Protein AF-A0A421NUI7-F1 (afdb_monomer_lite)

Foldseek 3Di:
DPPVVVVVVVVVVVVVVVVVVVVVVVVVVVVVVVVVVVVVVVVVVVLQAWAPLLVVLLCLQPDDQQVLVAFLLNSQLLSLLLQLLCCQVVVDGSHDQWWFQDPQATGRVVSCVQRVVRHRGGDHSPDHDPPTSPHDDDPVSSVSSVVSCVVPSNPDSNRSSVVRCVFPLNVVQDDPVDDRVRSTSDSVSSNVRNNVVVVVVVVVVVD

pLDDT: mean 89.56, std 13.31, range [43.59, 98.75]

InterPro domains:
  IPR025272 Antitoxin SocA-like, Panacea domain [PF13274] (75-171)

Organism: NCBI:txid69896

Sequence (207 aa):
MTNKFNQIIKNIKKIEKQLKILKKHVKIYNIRNREGIKMNQNIKNNNEKVNVFDVVNYLLKHFDTDKYKITNMKINKLLYYIQGHYIAKCNKPLFLEPIEAWMFGPVISHIYGEFFNFVNNPIPNNYICEGKTGNEINQETQEFIKKTLNNYINLSSYDLSVKTHNEKPWKNAYNPRKKWKNNIITHHSLKEFFAKEQKEENKHESK

Structure (mmCIF, N/CA/C/O backbone):
data_AF-A0A421NUI7-F1
#
_entry.id   AF-A0A421NUI7-F1
#
loop_
_atom_site.group_PDB
_atom_site.id
_atom_site.type_symbol
_atom_site.label_atom_id
_atom_site.label_alt_id
_atom_site.label_comp_id
_atom_site.label_asym_id
_atom_site.label_entity_id
_atom_site.label_seq_id
_atom_site.pdbx_PDB_ins_code
_atom_site.Cartn_x
_atom_site.Cartn_y
_atom_site.Cartn_z
_atom_site.occupancy
_atom_site.B_iso_or_equiv
_atom_site.auth_seq_id
_atom_site.auth_comp_id
_atom_site.auth_asym_id
_atom_site.auth_atom_id
_atom_site.pdbx_PDB_model_num
ATOM 1 N N . MET A 1 1 ? -83.330 18.831 -14.853 1.00 57.69 1 MET A N 1
ATOM 2 C CA . MET A 1 1 ? -82.346 18.353 -13.845 1.00 57.69 1 MET A CA 1
ATOM 3 C C . MET A 1 1 ? -81.123 17.643 -14.448 1.00 57.69 1 MET A C 1
ATOM 5 O O . MET A 1 1 ? -80.054 17.693 -13.853 1.00 57.69 1 MET A O 1
ATOM 9 N N . THR A 1 2 ? -81.224 17.056 -15.643 1.00 62.09 2 THR A N 1
ATOM 10 C CA . THR A 1 2 ? -80.196 16.228 -16.312 1.00 62.09 2 THR A CA 1
ATOM 11 C C . THR A 1 2 ? -78.903 16.958 -16.719 1.00 62.09 2 THR A C 1
ATOM 13 O O . THR A 1 2 ? -77.821 16.385 -16.625 1.00 62.09 2 THR A O 1
ATOM 16 N N . ASN A 1 3 ? -78.969 18.235 -17.114 1.00 73.81 3 ASN A N 1
ATOM 17 C CA . ASN A 1 3 ? -77.798 18.958 -17.640 1.00 73.81 3 ASN A CA 1
ATOM 18 C C . ASN A 1 3 ? -76.759 19.309 -16.548 1.00 73.81 3 ASN A C 1
ATOM 20 O O . ASN A 1 3 ? -75.555 19.130 -16.724 1.00 73.81 3 ASN A O 1
ATOM 24 N N . LYS A 1 4 ? -77.227 19.714 -15.358 1.00 81.12 4 LYS A N 1
ATOM 25 C CA . LYS A 1 4 ? -76.359 20.048 -14.214 1.00 81.12 4 LYS A CA 1
ATOM 26 C C . LYS A 1 4 ? -75.618 18.814 -13.680 1.00 81.12 4 LYS A C 1
ATOM 28 O O . LYS A 1 4 ? -74.440 18.906 -13.351 1.00 81.12 4 LYS A O 1
ATOM 33 N N . PHE A 1 5 ? -76.279 17.655 -13.660 1.00 82.62 5 PHE A N 1
ATOM 34 C CA . PHE A 1 5 ? -75.685 16.385 -13.232 1.00 82.62 5 PHE A CA 1
ATOM 35 C C . PHE A 1 5 ? -74.582 15.902 -14.192 1.00 82.62 5 PHE A C 1
ATOM 37 O O . PHE A 1 5 ? -73.479 15.571 -13.757 1.00 82.62 5 PHE A O 1
ATOM 44 N N . ASN A 1 6 ? -74.821 15.971 -15.506 1.00 86.31 6 ASN A N 1
ATOM 45 C CA . ASN A 1 6 ? -73.813 15.625 -16.516 1.00 86.31 6 ASN A CA 1
ATOM 46 C C . ASN A 1 6 ? -72.583 16.544 -16.455 1.00 86.31 6 ASN A C 1
ATOM 48 O O . ASN A 1 6 ? -71.447 16.082 -16.604 1.00 86.31 6 ASN A O 1
ATOM 52 N N . GLN A 1 7 ? -72.789 17.834 -16.172 1.00 86.12 7 GLN A N 1
ATOM 53 C CA . GLN A 1 7 ? -71.692 18.780 -15.979 1.00 86.12 7 GLN A CA 1
ATOM 54 C C . GLN A 1 7 ? -70.846 18.441 -14.739 1.00 86.12 7 GLN A C 1
ATOM 56 O O . GLN A 1 7 ? -69.617 18.527 -14.796 1.00 86.12 7 GLN A O 1
ATOM 61 N N . ILE A 1 8 ? -71.474 17.995 -13.645 1.00 88.62 8 ILE A N 1
ATOM 62 C CA . ILE A 1 8 ? -70.770 17.539 -12.435 1.00 88.62 8 ILE A CA 1
ATOM 63 C C . ILE A 1 8 ? -69.913 16.303 -12.740 1.00 88.62 8 ILE A C 1
ATOM 65 O O . ILE A 1 8 ? -68.728 16.295 -12.411 1.00 88.62 8 ILE A O 1
ATOM 69 N N . ILE A 1 9 ? -70.451 15.303 -13.448 1.00 90.38 9 ILE A N 1
ATOM 70 C CA . ILE A 1 9 ? -69.686 14.104 -13.838 1.00 90.38 9 ILE A CA 1
ATOM 71 C C . ILE A 1 9 ? -68.480 14.471 -14.715 1.00 90.38 9 ILE A C 1
ATOM 73 O O . ILE A 1 9 ? -67.379 13.949 -14.517 1.00 90.38 9 ILE A O 1
ATOM 77 N N . LYS A 1 10 ? -68.652 15.394 -15.668 1.00 89.31 10 LYS A N 1
ATOM 78 C CA . LYS A 1 10 ? -67.554 15.876 -16.521 1.00 89.31 10 LYS A CA 1
ATOM 79 C C . LYS A 1 10 ? -66.456 16.562 -15.701 1.00 89.31 10 LYS A C 1
ATOM 81 O O . LYS A 1 10 ? -65.272 16.345 -15.966 1.00 89.31 10 LYS A O 1
ATOM 86 N N . ASN A 1 11 ? -66.836 17.341 -14.688 1.00 91.50 11 ASN A N 1
ATOM 87 C CA . ASN A 1 11 ? -65.896 17.994 -13.778 1.00 91.50 11 ASN A CA 1
ATOM 88 C C . ASN A 1 11 ? -65.143 16.974 -12.907 1.00 91.50 11 ASN A C 1
ATOM 90 O O . ASN A 1 11 ? -63.921 17.070 -12.809 1.00 91.50 11 ASN A O 1
ATOM 94 N N . ILE A 1 12 ? -65.828 15.962 -12.360 1.00 92.38 12 ILE A N 1
ATOM 95 C CA . ILE A 1 12 ? -65.202 14.883 -11.572 1.00 92.38 12 ILE A CA 1
ATOM 96 C C . ILE A 1 12 ? -64.151 14.142 -12.409 1.00 92.38 12 ILE A C 1
ATOM 98 O O . ILE A 1 12 ? -62.994 14.058 -12.001 1.00 92.38 12 ILE A O 1
ATOM 102 N N . LYS A 1 13 ? -64.490 13.720 -13.636 1.00 90.56 13 LYS A N 1
ATOM 103 C CA . LYS A 1 13 ? -63.535 13.050 -14.543 1.00 90.56 13 LYS A CA 1
ATOM 104 C C . LYS A 1 13 ? -62.315 13.921 -14.869 1.00 90.56 13 LYS A C 1
ATOM 106 O O . LYS A 1 13 ? -61.198 13.418 -15.015 1.00 90.56 13 LYS A O 1
ATOM 111 N N . LYS A 1 14 ? -62.502 15.242 -14.987 1.00 91.25 14 LYS A N 1
ATOM 112 C CA . LYS A 1 14 ? -61.402 16.195 -15.207 1.00 91.25 14 LYS A CA 1
ATOM 113 C C . LYS A 1 14 ? -60.480 16.276 -13.984 1.00 91.25 14 LYS A C 1
ATOM 115 O O . LYS A 1 14 ? -59.261 16.248 -14.157 1.00 91.25 14 LYS A O 1
ATOM 120 N N . ILE A 1 15 ? -61.050 16.318 -12.779 1.00 90.38 15 ILE A N 1
ATOM 121 C CA . ILE A 1 15 ? -60.308 16.328 -11.509 1.00 90.38 15 ILE A CA 1
ATOM 122 C C . ILE A 1 15 ? -59.524 15.021 -11.331 1.00 90.38 15 ILE A C 1
ATOM 124 O O . ILE A 1 15 ? -58.333 15.062 -11.033 1.00 90.38 15 ILE A O 1
ATOM 128 N N . GLU A 1 16 ? -60.125 13.862 -11.603 1.00 93.50 16 GLU A N 1
ATOM 129 C CA . GLU A 1 16 ? -59.440 12.563 -11.527 1.00 93.50 16 GLU A CA 1
ATOM 130 C C . GLU A 1 16 ? -58.226 12.489 -12.465 1.00 93.50 16 GLU A C 1
ATOM 132 O O . GLU A 1 16 ? -57.147 12.025 -12.077 1.00 93.50 16 GLU A O 1
ATOM 137 N N . LYS A 1 17 ? -58.361 13.010 -13.693 1.00 90.69 17 LYS A N 1
ATOM 138 C CA . LYS A 1 17 ? -57.248 13.092 -14.650 1.00 90.69 17 LYS A CA 1
ATOM 139 C C . LYS A 1 17 ? -56.123 13.993 -14.129 1.00 90.69 17 LYS A C 1
ATOM 141 O O . LYS A 1 17 ? -54.954 13.624 -14.244 1.00 90.69 17 LYS A O 1
ATOM 146 N N . GLN A 1 18 ? -56.459 15.138 -13.532 1.00 88.06 18 GLN A N 1
ATOM 147 C CA . GLN A 1 18 ? -55.482 16.046 -12.920 1.00 88.06 18 GLN A CA 1
ATOM 148 C C . GLN A 1 18 ? -54.782 15.406 -11.712 1.00 88.06 18 GLN A C 1
ATOM 150 O O . GLN A 1 18 ? -53.556 15.467 -11.618 1.00 88.06 18 GLN A O 1
ATOM 155 N N . LEU A 1 19 ? -55.519 14.700 -10.848 1.00 87.25 19 LEU A N 1
ATOM 156 C CA . LEU A 1 19 ? -54.955 13.960 -9.715 1.00 87.25 19 LEU A CA 1
ATOM 157 C C . LEU A 1 19 ? -53.979 12.867 -10.170 1.00 87.25 19 LEU A C 1
ATOM 159 O O . LEU A 1 19 ? -52.925 12.684 -9.558 1.00 87.25 19 LEU A O 1
ATOM 163 N N . LYS A 1 20 ? -54.279 12.161 -11.268 1.00 90.44 20 LYS A N 1
ATOM 164 C CA . LYS A 1 20 ?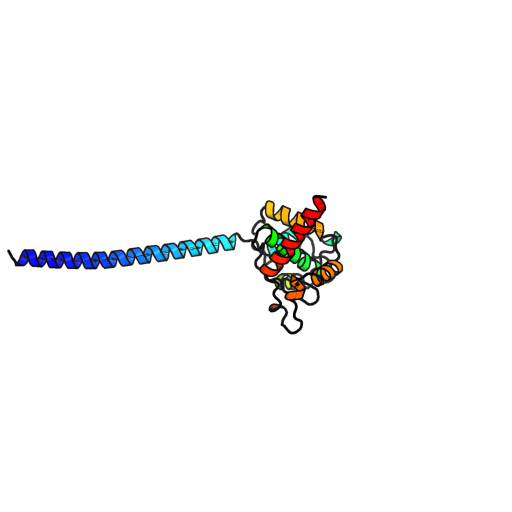 -53.376 11.147 -11.839 1.00 90.44 20 LYS A CA 1
ATOM 165 C C . LYS A 1 20 ? -52.054 11.759 -12.319 1.00 90.44 20 LYS A C 1
ATOM 167 O O . LYS A 1 20 ? -50.994 11.175 -12.092 1.00 90.44 20 LYS A O 1
ATOM 172 N N . ILE A 1 21 ? -52.108 12.935 -12.947 1.00 87.31 21 ILE A N 1
ATOM 173 C CA . ILE A 1 21 ? -50.917 13.675 -13.396 1.00 87.31 21 ILE A CA 1
ATOM 174 C C . ILE A 1 21 ? -50.095 14.144 -12.191 1.00 87.31 21 ILE A C 1
ATOM 176 O O . ILE A 1 21 ? -48.887 13.910 -12.148 1.00 87.31 21 ILE A O 1
ATOM 180 N N . LEU A 1 22 ? -50.751 14.718 -11.180 1.00 84.81 22 LEU A N 1
ATOM 181 C CA . LEU A 1 22 ? -50.088 15.203 -9.972 1.00 84.81 22 LEU A CA 1
ATOM 182 C C . LEU A 1 22 ? -49.351 14.072 -9.239 1.00 84.81 22 LEU A C 1
ATOM 184 O O . LEU A 1 22 ? -48.175 14.214 -8.910 1.00 84.81 22 LEU A O 1
ATOM 188 N N . LYS A 1 23 ? -49.987 12.902 -9.082 1.00 86.44 23 LYS A N 1
ATOM 189 C CA . LYS A 1 23 ? -49.349 11.710 -8.493 1.00 86.44 23 LYS A CA 1
ATOM 190 C C . LYS A 1 23 ? -48.099 11.271 -9.267 1.00 86.44 23 LYS A C 1
ATOM 192 O O . LYS A 1 23 ? -47.104 10.880 -8.654 1.00 86.44 23 LYS A O 1
ATOM 197 N N . LYS A 1 24 ? -48.112 11.361 -10.604 1.00 85.69 24 LYS A N 1
ATOM 198 C CA . LYS A 1 24 ? -46.942 11.048 -11.443 1.00 85.69 24 LYS A CA 1
ATOM 199 C C . LYS A 1 24 ? -45.804 12.048 -11.215 1.00 85.69 24 LYS A C 1
ATOM 201 O O . LYS A 1 24 ? -44.661 11.623 -11.064 1.00 85.69 24 LYS A O 1
ATOM 206 N N . HIS A 1 25 ? -46.106 13.345 -11.145 1.00 81.69 25 HIS A N 1
ATOM 207 C CA . HIS A 1 25 ? -45.102 14.381 -10.882 1.00 81.69 25 HIS A CA 1
ATOM 208 C C . HIS A 1 25 ? -44.466 14.240 -9.497 1.00 81.69 25 HIS A C 1
ATOM 210 O O . HIS A 1 25 ? -43.243 14.276 -9.397 1.00 81.69 25 HIS A O 1
ATOM 216 N N . VAL A 1 26 ? -45.262 13.970 -8.457 1.00 82.75 26 VAL A N 1
ATOM 217 C CA . VAL A 1 26 ? -44.746 13.712 -7.100 1.00 82.75 26 VAL A CA 1
ATOM 218 C C . VAL A 1 26 ? -43.811 12.498 -7.088 1.00 82.75 26 VAL A C 1
ATOM 220 O O . VAL A 1 26 ? -42.733 12.551 -6.498 1.00 82.75 26 VAL A O 1
ATOM 223 N N . LYS A 1 27 ? -44.163 11.414 -7.797 1.00 84.75 27 LYS A N 1
ATOM 224 C CA . LYS A 1 27 ? -43.291 10.234 -7.917 1.00 84.75 27 LYS A CA 1
ATOM 225 C C . LYS A 1 27 ? -41.955 10.573 -8.589 1.00 84.75 27 LYS A C 1
ATOM 227 O O . LYS A 1 27 ? -40.914 10.154 -8.092 1.00 84.75 27 LYS A O 1
ATOM 232 N N . ILE A 1 28 ? -41.975 11.336 -9.684 1.00 74.94 28 ILE A N 1
ATOM 233 C CA . ILE A 1 28 ? -40.761 11.757 -10.408 1.00 74.94 28 ILE A CA 1
ATOM 234 C C . ILE A 1 28 ? -39.883 12.658 -9.530 1.00 74.94 28 ILE A C 1
ATOM 236 O O . ILE A 1 28 ? -38.673 12.453 -9.472 1.00 74.94 28 ILE A O 1
ATOM 240 N N . TYR A 1 29 ? -40.485 13.612 -8.817 1.00 68.62 29 TYR A N 1
ATOM 241 C CA . TYR A 1 29 ? -39.779 14.494 -7.886 1.00 68.62 29 TYR A CA 1
ATOM 242 C C . TYR A 1 29 ? -39.075 13.701 -6.774 1.00 68.62 29 TYR A C 1
ATOM 244 O O . TYR A 1 29 ? -37.881 13.877 -6.541 1.00 68.62 29 TYR A O 1
ATOM 252 N N . ASN A 1 30 ? -39.775 12.742 -6.161 1.00 77.38 30 ASN A N 1
ATOM 253 C CA . ASN A 1 30 ? -39.206 11.899 -5.108 1.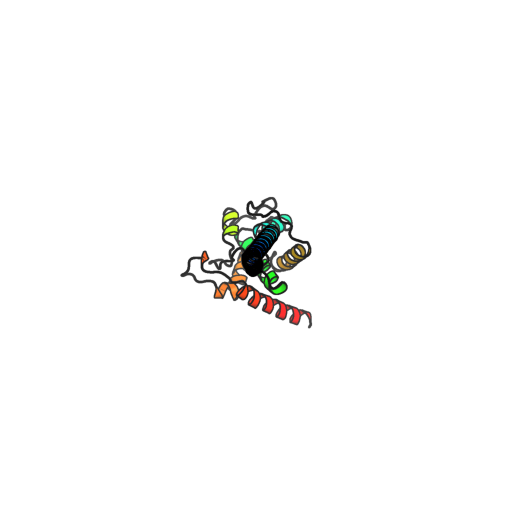00 77.38 30 ASN A CA 1
ATOM 254 C C . ASN A 1 30 ? -38.064 10.998 -5.608 1.00 77.38 30 ASN A C 1
ATOM 256 O O . ASN A 1 30 ? -37.108 10.763 -4.871 1.00 77.38 30 ASN A O 1
ATOM 260 N N . ILE A 1 31 ? -38.145 10.493 -6.846 1.00 76.38 31 ILE A N 1
ATOM 261 C CA . ILE A 1 31 ? -37.063 9.707 -7.462 1.00 76.38 31 ILE A CA 1
ATOM 262 C C . ILE A 1 31 ? -35.826 10.584 -7.676 1.00 76.38 31 ILE A C 1
ATOM 264 O O . ILE A 1 31 ? -34.753 10.228 -7.193 1.00 76.38 31 ILE A O 1
ATOM 268 N N . ARG A 1 32 ? -35.987 11.756 -8.303 1.00 70.94 32 ARG A N 1
ATOM 269 C CA . ARG A 1 32 ? -34.882 12.698 -8.554 1.00 70.94 32 ARG A CA 1
ATOM 270 C C . ARG A 1 32 ? -34.201 13.150 -7.262 1.00 70.94 32 ARG A C 1
ATOM 272 O O . ARG A 1 32 ? -32.978 13.171 -7.198 1.00 70.94 32 ARG A O 1
ATOM 279 N N . ASN A 1 33 ? -34.971 13.427 -6.209 1.00 69.56 33 ASN A N 1
ATOM 280 C CA . ASN A 1 33 ? -34.406 13.770 -4.903 1.00 69.56 33 ASN A CA 1
ATOM 281 C C . ASN A 1 33 ? -33.615 12.608 -4.286 1.00 69.56 33 ASN A C 1
ATOM 283 O O . ASN A 1 33 ? -32.535 12.829 -3.747 1.00 69.56 33 ASN A O 1
ATOM 287 N N . ARG A 1 34 ? -34.101 11.361 -4.382 1.00 74.06 34 ARG A N 1
ATOM 288 C CA . ARG A 1 34 ? -33.356 10.184 -3.895 1.00 74.06 34 ARG A CA 1
ATOM 289 C C . ARG A 1 34 ? -32.057 9.963 -4.667 1.00 74.06 34 ARG A C 1
ATOM 291 O O . ARG A 1 34 ? -31.056 9.604 -4.054 1.00 74.06 34 ARG A O 1
ATOM 298 N N . GLU A 1 35 ? -32.066 10.159 -5.981 1.00 69.94 35 GLU A N 1
ATOM 299 C CA . GLU A 1 35 ? -30.861 10.071 -6.815 1.00 69.94 35 GLU A CA 1
ATOM 300 C C . GLU A 1 35 ? -29.862 11.179 -6.469 1.00 69.94 35 GLU A C 1
ATOM 302 O O . GLU A 1 35 ? -28.692 10.880 -6.242 1.00 69.94 35 GLU A O 1
ATOM 307 N N . GLY A 1 36 ? -30.328 12.421 -6.300 1.00 55.25 36 GLY A N 1
ATOM 308 C CA . GLY A 1 36 ? -29.498 13.539 -5.843 1.00 55.25 36 GLY A CA 1
ATOM 309 C C . GLY A 1 36 ? -28.882 13.307 -4.457 1.00 55.25 36 GLY A C 1
ATOM 310 O O . GLY A 1 36 ? -27.693 13.548 -4.265 1.00 55.25 36 GLY A O 1
ATOM 311 N N . ILE A 1 37 ? -29.645 12.758 -3.502 1.00 65.50 37 ILE A N 1
ATOM 312 C CA . ILE A 1 37 ? -29.137 12.401 -2.164 1.00 65.50 37 ILE A CA 1
ATOM 313 C C . ILE A 1 37 ? -28.061 11.312 -2.256 1.00 65.50 37 ILE A C 1
ATOM 315 O O . ILE A 1 37 ? -27.007 11.449 -1.639 1.00 65.50 37 ILE A O 1
ATOM 319 N N . LYS A 1 38 ? -28.284 10.255 -3.049 1.00 57.72 38 LYS A N 1
ATOM 320 C CA . LYS A 1 38 ? -27.289 9.187 -3.257 1.00 57.72 38 LYS A CA 1
ATOM 321 C C . LYS A 1 38 ? -26.015 9.710 -3.920 1.00 57.72 38 LYS A C 1
ATOM 323 O O . LYS A 1 38 ? -24.919 9.317 -3.534 1.00 57.72 38 LYS A O 1
ATOM 328 N N . MET A 1 39 ? -26.152 10.602 -4.899 1.00 48.31 39 MET A N 1
ATOM 329 C CA . MET A 1 39 ? -25.019 11.207 -5.593 1.00 48.31 39 MET A CA 1
ATOM 330 C C . MET A 1 39 ? -24.196 12.085 -4.643 1.00 48.31 39 MET A C 1
ATOM 332 O O . MET A 1 39 ? -22.982 11.928 -4.574 1.00 48.31 39 MET A O 1
ATOM 336 N N . ASN A 1 40 ? -24.854 12.913 -3.826 1.00 47.59 40 ASN A N 1
ATOM 337 C CA . ASN A 1 40 ? -24.190 13.738 -2.815 1.00 47.59 40 ASN A CA 1
ATOM 338 C C . ASN A 1 40 ? -23.527 12.903 -1.711 1.00 47.59 40 ASN A C 1
ATOM 340 O O . ASN A 1 40 ? -22.424 13.231 -1.287 1.00 47.59 40 ASN A O 1
ATOM 344 N N . GLN A 1 41 ? -24.146 11.801 -1.276 1.00 44.09 41 GLN A N 1
ATOM 345 C CA . GLN A 1 41 ? -23.525 10.863 -0.334 1.00 44.09 41 GLN A CA 1
ATOM 346 C C . GLN A 1 41 ? -22.284 10.189 -0.932 1.00 44.09 41 GLN A C 1
ATOM 348 O O . GLN A 1 41 ? -21.270 10.088 -0.253 1.00 44.09 41 GLN A O 1
ATOM 353 N N . ASN A 1 42 ? -22.321 9.787 -2.204 1.00 47.06 42 ASN A N 1
ATOM 354 C CA . ASN A 1 42 ? -21.154 9.215 -2.882 1.00 47.06 42 ASN A CA 1
ATOM 355 C C . ASN A 1 42 ? -20.023 10.235 -3.068 1.00 47.06 42 ASN A C 1
ATOM 357 O O . ASN A 1 42 ? -18.864 9.892 -2.861 1.00 47.06 42 ASN A O 1
ATOM 361 N N . ILE A 1 43 ? -20.343 11.484 -3.416 1.00 54.22 43 ILE A N 1
ATOM 362 C CA . ILE A 1 43 ? -19.356 12.570 -3.532 1.00 54.22 43 ILE A CA 1
ATOM 363 C C . ILE A 1 43 ? -18.724 12.863 -2.167 1.00 54.22 43 ILE A C 1
ATOM 365 O O . ILE A 1 43 ? -17.505 12.973 -2.067 1.00 54.22 43 ILE A O 1
ATOM 369 N N . LYS A 1 44 ? -19.529 12.915 -1.101 1.00 48.34 44 LYS A N 1
ATOM 370 C CA . LYS A 1 44 ? -19.037 13.146 0.261 1.00 48.34 44 LYS A CA 1
ATOM 371 C C . LYS A 1 44 ? -18.167 11.985 0.763 1.00 48.34 44 LYS A C 1
ATOM 373 O O . LYS A 1 44 ? -17.068 12.219 1.244 1.00 48.34 44 LYS A O 1
ATOM 378 N N . ASN A 1 45 ? -18.594 10.742 0.534 1.00 51.97 45 ASN A N 1
ATOM 379 C CA . ASN A 1 45 ? -17.821 9.544 0.877 1.00 51.97 45 ASN A CA 1
ATOM 380 C C . ASN A 1 45 ? -16.511 9.425 0.077 1.00 51.97 45 ASN A C 1
ATOM 382 O O . ASN A 1 45 ? -15.537 8.881 0.589 1.00 51.97 45 ASN A O 1
ATOM 386 N N . ASN A 1 46 ? -16.473 9.907 -1.169 1.00 50.53 46 ASN A N 1
ATOM 387 C CA . ASN A 1 46 ? -15.249 9.933 -1.973 1.00 50.53 46 ASN A CA 1
ATOM 388 C C . ASN A 1 46 ? -14.288 11.042 -1.529 1.00 50.53 46 ASN A C 1
ATOM 390 O O . ASN A 1 46 ? -13.082 10.827 -1.564 1.00 50.53 46 ASN A O 1
ATOM 394 N N . ASN A 1 47 ? -14.807 12.184 -1.069 1.00 54.62 47 ASN A N 1
ATOM 395 C CA . ASN A 1 47 ? -13.987 13.271 -0.537 1.00 54.62 47 ASN A CA 1
ATOM 396 C C . ASN A 1 47 ? -13.396 12.970 0.846 1.00 54.62 47 ASN A C 1
ATOM 398 O O . ASN A 1 47 ? -12.433 13.625 1.204 1.00 54.62 47 ASN A O 1
ATOM 402 N N . GLU A 1 48 ? -13.912 11.994 1.597 1.00 63.06 48 GLU A N 1
ATOM 403 C CA . GLU A 1 48 ? -13.382 11.589 2.916 1.00 63.06 48 GLU A CA 1
ATOM 404 C C . GLU A 1 48 ? -12.476 10.344 2.852 1.00 63.06 48 GLU A C 1
ATOM 406 O O . GLU A 1 48 ? -11.946 9.890 3.870 1.00 63.06 48 GLU A O 1
ATOM 411 N N . LYS A 1 49 ? -12.302 9.742 1.668 1.00 80.88 49 LYS A N 1
ATOM 412 C CA . LYS A 1 49 ? -11.527 8.510 1.529 1.00 80.88 49 LYS A CA 1
ATOM 413 C C . LYS A 1 49 ? -10.051 8.820 1.302 1.00 80.88 49 LYS A C 1
ATOM 415 O O . LYS A 1 49 ? -9.685 9.460 0.321 1.00 80.88 49 LYS A O 1
ATOM 420 N N . VAL A 1 50 ? -9.207 8.31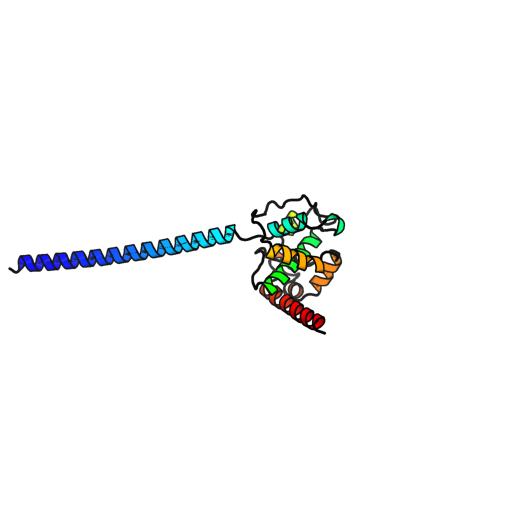5 2.198 1.00 90.56 50 VAL A N 1
ATOM 421 C CA . VAL A 1 50 ? -7.748 8.354 2.046 1.00 90.56 50 VAL A CA 1
ATOM 422 C C . VAL A 1 50 ? -7.318 7.578 0.802 1.00 90.56 50 VAL A C 1
ATOM 424 O O . VAL A 1 50 ? -7.895 6.537 0.468 1.00 90.56 50 VAL A O 1
ATOM 427 N N . ASN A 1 51 ? -6.297 8.080 0.120 1.00 94.81 51 ASN A N 1
ATOM 428 C CA . ASN A 1 51 ? -5.693 7.417 -1.026 1.00 94.81 51 ASN A CA 1
ATOM 429 C C . ASN A 1 51 ? -4.264 6.947 -0.711 1.00 94.81 51 ASN A C 1
ATOM 431 O O . ASN A 1 51 ? -3.750 7.153 0.392 1.00 94.81 51 ASN A O 1
ATOM 435 N N . VAL A 1 52 ? -3.611 6.282 -1.667 1.00 97.44 52 VAL A N 1
ATOM 436 C CA . VAL A 1 52 ? -2.254 5.759 -1.444 1.00 97.44 52 VAL A CA 1
ATOM 437 C C . VAL A 1 52 ? -1.238 6.869 -1.130 1.00 97.44 52 VAL A C 1
ATOM 439 O O . VAL A 1 52 ? -0.330 6.659 -0.327 1.00 97.44 52 VAL A O 1
ATOM 442 N N . PHE A 1 53 ? -1.399 8.062 -1.707 1.00 96.94 53 PHE A N 1
ATOM 443 C CA . PHE A 1 53 ? -0.494 9.192 -1.492 1.00 96.94 53 PHE A CA 1
ATOM 444 C C . PHE A 1 53 ? -0.622 9.774 -0.081 1.00 96.94 53 PHE A C 1
ATOM 446 O O . PHE A 1 53 ? 0.383 10.173 0.507 1.00 96.94 53 PHE A O 1
ATOM 453 N N . ASP A 1 54 ? -1.824 9.772 0.504 1.00 96.31 54 ASP A N 1
ATOM 454 C CA . ASP A 1 54 ? -2.023 10.149 1.909 1.00 96.31 54 ASP A CA 1
ATOM 455 C C . ASP A 1 54 ? -1.258 9.186 2.839 1.00 96.31 54 ASP A C 1
ATOM 457 O O . ASP A 1 54 ? -0.562 9.622 3.760 1.00 96.31 54 ASP A O 1
ATOM 461 N N . VAL A 1 55 ? -1.304 7.876 2.552 1.00 97.56 55 VAL A N 1
ATOM 462 C CA . VAL A 1 55 ? -0.556 6.841 3.296 1.00 97.56 55 VAL A CA 1
ATOM 463 C C . VAL A 1 55 ? 0.955 7.012 3.135 1.00 97.56 55 VAL A C 1
ATOM 465 O O . VAL A 1 55 ? 1.695 6.900 4.114 1.00 97.56 55 VAL A O 1
ATOM 468 N N . VAL A 1 56 ? 1.424 7.315 1.923 1.00 97.88 56 VAL A N 1
ATOM 469 C CA . VAL A 1 56 ? 2.837 7.609 1.650 1.00 97.88 56 VAL A CA 1
ATOM 470 C C . VAL A 1 56 ? 3.305 8.834 2.427 1.00 97.88 56 VAL A C 1
ATOM 472 O O . VAL A 1 56 ? 4.308 8.747 3.129 1.00 97.88 56 VAL A O 1
ATOM 475 N N . ASN A 1 57 ? 2.569 9.944 2.374 1.00 96.56 57 ASN A N 1
ATOM 476 C CA . ASN A 1 57 ? 2.923 11.154 3.117 1.00 96.56 57 ASN A CA 1
ATOM 477 C C . ASN A 1 57 ? 2.963 10.901 4.626 1.00 96.56 57 ASN A C 1
ATOM 479 O O . ASN A 1 57 ? 3.866 11.380 5.312 1.00 96.56 57 ASN A O 1
ATOM 483 N N . TYR A 1 58 ? 2.022 10.110 5.152 1.00 96.12 58 TYR A N 1
ATOM 484 C CA . TYR A 1 58 ? 2.074 9.671 6.543 1.00 96.12 58 TYR A CA 1
ATOM 485 C C . TYR A 1 58 ? 3.356 8.880 6.837 1.00 96.12 58 TYR A C 1
ATOM 487 O O . TYR A 1 58 ? 4.035 9.168 7.821 1.00 96.12 58 TYR A O 1
ATOM 495 N N . LEU A 1 59 ? 3.720 7.919 5.986 1.00 97.06 59 LEU A N 1
ATOM 496 C CA . LEU A 1 59 ? 4.925 7.104 6.151 1.00 97.06 59 LEU A CA 1
ATOM 497 C C . LEU A 1 59 ? 6.196 7.967 6.134 1.00 97.06 59 LEU A C 1
ATOM 499 O O . LEU A 1 59 ? 7.003 7.866 7.055 1.00 97.06 59 LEU A O 1
ATOM 503 N N . LEU A 1 60 ? 6.346 8.851 5.144 1.00 96.75 60 LEU A N 1
ATOM 504 C CA . LEU A 1 60 ? 7.504 9.745 5.021 1.00 96.75 60 LEU A CA 1
ATOM 505 C C . LEU A 1 60 ? 7.613 10.716 6.202 1.00 96.75 60 LEU A C 1
ATOM 507 O O . LEU A 1 60 ? 8.711 11.018 6.653 1.00 96.75 60 LEU A O 1
ATOM 511 N N . LYS A 1 61 ? 6.486 11.161 6.765 1.00 95.88 61 LYS A N 1
ATOM 512 C CA . LYS A 1 61 ? 6.483 12.045 7.937 1.00 95.88 61 LYS A CA 1
ATOM 513 C C . LYS A 1 61 ? 6.898 11.342 9.235 1.00 95.88 61 LYS A C 1
ATOM 515 O O . LYS A 1 61 ? 7.479 11.985 10.103 1.00 95.88 61 LYS A O 1
ATOM 520 N N . HIS A 1 62 ? 6.578 10.057 9.402 1.00 95.69 62 HIS A N 1
ATOM 521 C CA . HIS A 1 62 ? 6.688 9.375 10.703 1.00 95.69 62 HIS A CA 1
ATOM 522 C C . HIS A 1 62 ? 7.821 8.346 10.798 1.00 95.69 62 HIS A C 1
ATOM 524 O O . HIS A 1 62 ? 8.092 7.848 11.892 1.00 95.69 62 HIS A O 1
ATOM 530 N N . PHE A 1 63 ? 8.488 8.021 9.690 1.00 96.38 63 PHE A N 1
ATOM 531 C CA . PHE A 1 63 ? 9.586 7.057 9.660 1.00 96.38 63 PHE A CA 1
ATOM 532 C C . PHE A 1 63 ? 10.837 7.691 9.069 1.00 96.38 63 PHE A C 1
ATOM 534 O O . PHE A 1 63 ? 10.781 8.281 7.999 1.00 96.38 63 PHE A O 1
ATOM 541 N N . ASP A 1 64 ? 11.973 7.530 9.744 1.00 97.31 64 ASP A N 1
ATOM 542 C CA . ASP A 1 64 ? 13.279 8.001 9.274 1.00 97.31 64 ASP A CA 1
ATOM 543 C C . ASP A 1 64 ? 13.684 7.266 7.982 1.00 97.31 64 ASP A C 1
ATOM 545 O O . ASP A 1 64 ? 14.060 6.087 7.990 1.00 97.31 64 ASP A O 1
ATOM 549 N N . THR A 1 65 ? 13.542 7.954 6.850 1.00 97.31 65 THR A N 1
ATOM 550 C CA . THR A 1 65 ? 13.716 7.361 5.520 1.00 97.31 65 THR A CA 1
ATOM 551 C C . THR A 1 65 ? 15.174 7.016 5.246 1.00 97.31 65 THR A C 1
ATOM 553 O O . THR A 1 65 ? 15.447 5.991 4.613 1.00 97.31 65 THR A O 1
ATOM 556 N N . ASP A 1 66 ? 16.107 7.803 5.782 1.00 97.12 66 ASP A N 1
ATOM 557 C CA . ASP A 1 66 ? 17.544 7.622 5.622 1.00 97.12 66 ASP A CA 1
ATOM 558 C C . ASP A 1 66 ? 18.059 6.445 6.441 1.00 97.12 66 ASP A C 1
ATOM 560 O O . ASP A 1 66 ? 18.838 5.630 5.924 1.00 97.12 66 ASP A O 1
ATOM 564 N N . LYS A 1 67 ? 17.582 6.313 7.685 1.00 97.44 67 LYS A N 1
ATOM 565 C CA . LYS A 1 67 ? 17.876 5.172 8.559 1.00 97.44 67 LYS A CA 1
ATOM 566 C C . LYS A 1 67 ? 17.369 3.869 7.959 1.00 97.44 67 LYS A C 1
ATOM 568 O O . LYS A 1 67 ? 18.105 2.887 7.909 1.00 97.44 67 LYS A O 1
ATOM 573 N N . TYR A 1 68 ? 16.119 3.847 7.498 1.00 97.50 68 TYR A N 1
ATOM 574 C CA . TYR A 1 68 ? 15.498 2.624 6.983 1.00 97.50 68 TYR A CA 1
ATOM 575 C C . TYR A 1 68 ? 15.714 2.412 5.481 1.00 97.50 68 TYR A C 1
ATOM 577 O O . TYR A 1 68 ? 15.227 1.417 4.942 1.00 97.50 68 TYR A O 1
ATOM 585 N N . LYS A 1 69 ? 16.429 3.306 4.790 1.00 97.62 69 LYS A N 1
ATOM 586 C CA . LYS A 1 69 ? 16.658 3.249 3.336 1.00 97.62 69 LYS A CA 1
ATOM 587 C C . LYS A 1 69 ? 15.353 3.072 2.553 1.00 97.62 69 LYS A C 1
ATOM 589 O O . LYS A 1 69 ? 15.193 2.132 1.771 1.00 97.62 69 LYS A O 1
ATOM 594 N N . ILE A 1 70 ? 14.386 3.955 2.800 1.00 98.25 70 ILE A N 1
ATOM 595 C CA . ILE A 1 70 ? 13.071 3.920 2.146 1.00 98.25 70 ILE A CA 1
ATOM 596 C C . ILE A 1 70 ? 13.199 4.460 0.718 1.00 98.25 70 ILE A C 1
ATOM 598 O O . ILE A 1 70 ? 13.009 5.644 0.467 1.00 98.25 70 ILE A O 1
ATOM 602 N N . THR A 1 71 ? 13.551 3.578 -0.217 1.00 98.06 71 THR A N 1
ATOM 603 C CA . THR A 1 71 ? 13.614 3.872 -1.658 1.00 98.06 71 THR A CA 1
ATOM 604 C C . THR A 1 71 ? 12.264 3.642 -2.344 1.00 98.06 71 THR A C 1
ATOM 606 O O . THR A 1 71 ? 11.350 3.052 -1.757 1.00 98.06 71 THR A O 1
ATOM 609 N N . ASN A 1 72 ? 12.149 4.014 -3.623 1.00 98.25 72 ASN A N 1
ATOM 610 C CA . ASN A 1 72 ? 10.979 3.711 -4.460 1.00 98.25 72 ASN A CA 1
ATOM 611 C C . ASN A 1 72 ? 10.626 2.213 -4.431 1.00 98.25 72 ASN A C 1
ATOM 613 O O . ASN A 1 72 ? 9.470 1.810 -4.266 1.00 98.25 72 ASN A O 1
ATOM 617 N N . MET A 1 73 ? 11.647 1.355 -4.512 1.00 97.19 73 MET A N 1
ATOM 618 C CA . MET A 1 73 ? 11.424 -0.079 -4.421 1.00 97.19 73 MET A CA 1
ATOM 619 C C . MET A 1 73 ? 10.826 -0.442 -3.062 1.00 97.19 73 MET A C 1
ATOM 621 O O . MET A 1 73 ? 9.804 -1.122 -3.037 1.00 97.19 73 MET A O 1
ATOM 625 N N . LYS A 1 74 ? 11.413 0.033 -1.956 1.00 98.31 74 LYS A N 1
ATOM 626 C CA . LYS A 1 74 ? 10.970 -0.304 -0.597 1.00 98.31 74 LYS A CA 1
ATOM 627 C C . LYS A 1 74 ? 9.538 0.141 -0.326 1.00 98.31 74 LYS A C 1
ATOM 629 O O . LYS A 1 74 ? 8.733 -0.669 0.133 1.00 98.31 74 LYS A O 1
ATOM 634 N N . ILE A 1 75 ? 9.208 1.394 -0.638 1.00 98.50 75 ILE A N 1
ATOM 635 C CA . ILE A 1 75 ? 7.906 1.974 -0.290 1.00 98.50 75 ILE A CA 1
ATOM 636 C C . ILE A 1 75 ? 6.749 1.220 -0.955 1.00 98.50 75 ILE A C 1
ATOM 638 O O . ILE A 1 75 ? 5.757 0.925 -0.296 1.00 98.50 75 ILE A O 1
ATOM 642 N N . ASN A 1 76 ? 6.916 0.775 -2.205 1.00 98.62 76 ASN A N 1
ATOM 643 C CA . ASN A 1 76 ? 5.922 -0.052 -2.896 1.00 98.62 76 ASN A CA 1
ATOM 644 C C . ASN A 1 76 ? 5.632 -1.379 -2.164 1.00 98.62 76 ASN A C 1
ATOM 646 O O . ASN A 1 76 ? 4.479 -1.804 -2.085 1.00 98.62 76 ASN A O 1
ATOM 650 N N . LYS A 1 77 ? 6.652 -2.023 -1.577 1.00 98.44 77 LYS A N 1
ATOM 651 C CA . LYS A 1 77 ? 6.472 -3.280 -0.826 1.00 98.44 77 LYS A CA 1
ATOM 652 C C . LYS A 1 77 ? 5.827 -3.016 0.527 1.00 98.44 77 LYS A C 1
ATOM 654 O O . LYS A 1 77 ? 4.951 -3.768 0.939 1.00 98.44 77 LYS A O 1
ATOM 659 N N . LEU A 1 78 ? 6.218 -1.935 1.199 1.00 98.69 78 LEU A N 1
ATOM 660 C CA . LEU A 1 78 ? 5.593 -1.525 2.455 1.00 98.69 78 LEU A CA 1
ATOM 661 C C . LEU A 1 78 ? 4.093 -1.247 2.268 1.00 98.69 78 LEU A C 1
ATOM 663 O O . LEU A 1 78 ? 3.284 -1.733 3.054 1.00 98.69 78 LEU A O 1
ATOM 667 N N . LEU A 1 79 ? 3.708 -0.557 1.189 1.00 98.75 79 LEU A N 1
ATOM 668 C CA . LEU A 1 79 ? 2.303 -0.308 0.846 1.00 98.75 79 LEU A CA 1
ATOM 669 C C . LEU A 1 79 ? 1.528 -1.602 0.556 1.00 98.75 79 LEU A C 1
ATOM 671 O O . LEU A 1 79 ? 0.375 -1.721 0.968 1.00 98.75 79 LEU A O 1
ATOM 675 N N . TYR A 1 80 ? 2.159 -2.589 -0.089 1.00 98.75 80 TYR A N 1
ATOM 676 C CA . TYR A 1 80 ? 1.571 -3.919 -0.277 1.00 98.75 80 TYR A CA 1
ATOM 677 C C . TYR A 1 80 ? 1.246 -4.605 1.057 1.00 98.75 80 TYR A C 1
ATOM 679 O O . TYR A 1 80 ? 0.123 -5.081 1.230 1.00 98.75 80 TYR A O 1
ATOM 687 N N . TYR A 1 81 ? 2.175 -4.601 2.019 1.00 98.69 81 TYR A N 1
ATOM 688 C CA . TYR A 1 81 ? 1.922 -5.186 3.340 1.00 98.69 81 TYR A CA 1
ATOM 689 C C . TYR A 1 81 ? 0.861 -4.411 4.125 1.00 98.69 81 TYR A C 1
ATOM 691 O O . TYR A 1 81 ? -0.013 -5.031 4.730 1.00 98.69 81 TYR A O 1
ATOM 699 N N . ILE A 1 82 ? 0.881 -3.073 4.072 1.00 98.56 82 ILE A N 1
ATOM 700 C CA . ILE A 1 82 ? -0.156 -2.231 4.688 1.00 98.56 82 ILE A CA 1
ATOM 701 C C . ILE A 1 82 ? -1.539 -2.609 4.145 1.00 98.56 82 ILE A C 1
ATOM 703 O O . ILE A 1 82 ? -2.430 -2.934 4.926 1.00 98.56 82 ILE A O 1
ATOM 707 N N . GLN A 1 83 ? -1.722 -2.615 2.820 1.00 98.56 83 GLN A N 1
ATOM 708 C CA . GLN A 1 83 ? -3.007 -2.934 2.191 1.00 98.56 83 GLN A CA 1
ATOM 709 C C . GLN A 1 83 ? -3.445 -4.370 2.494 1.00 98.56 83 GLN A C 1
ATOM 711 O O . GLN A 1 83 ? -4.612 -4.610 2.802 1.00 98.56 83 GLN A O 1
ATOM 716 N N . GLY A 1 84 ? -2.515 -5.324 2.422 1.00 98.38 84 GLY A N 1
ATOM 717 C CA . GLY A 1 84 ? -2.772 -6.736 2.672 1.00 98.38 84 GLY A CA 1
ATOM 718 C C . GLY A 1 84 ? -3.305 -7.005 4.076 1.00 98.38 84 GLY A C 1
ATOM 719 O O . GLY A 1 84 ? -4.406 -7.544 4.234 1.00 98.38 84 GLY A O 1
ATOM 720 N N . HIS A 1 85 ? -2.569 -6.553 5.093 1.00 98.44 85 HIS A N 1
ATOM 721 C CA . HIS A 1 85 ? -2.990 -6.680 6.488 1.00 98.44 85 HIS A CA 1
ATOM 722 C C . HIS A 1 85 ? -4.264 -5.889 6.778 1.00 98.44 85 HIS A C 1
ATOM 724 O O . HIS A 1 85 ? -5.126 -6.372 7.517 1.00 98.44 85 HIS A O 1
ATOM 730 N N . TYR A 1 86 ? -4.415 -4.692 6.197 1.00 97.81 86 TYR A N 1
ATOM 731 C CA . TYR A 1 86 ? -5.597 -3.859 6.423 1.00 97.81 86 TYR A CA 1
ATOM 732 C C . TYR A 1 86 ? -6.856 -4.527 5.869 1.00 97.81 86 TYR A C 1
ATOM 734 O O . TYR A 1 86 ? -7.870 -4.602 6.558 1.00 97.81 86 TYR A O 1
ATOM 742 N N . ILE A 1 87 ? -6.792 -5.090 4.659 1.00 97.88 87 ILE A N 1
ATOM 743 C CA . ILE A 1 87 ? -7.907 -5.841 4.071 1.00 97.88 87 ILE A CA 1
ATOM 744 C C . ILE A 1 87 ? -8.246 -7.069 4.919 1.00 97.88 87 ILE A C 1
ATOM 746 O O . ILE A 1 87 ? -9.428 -7.346 5.127 1.00 97.88 87 ILE A O 1
ATOM 750 N N . ALA A 1 88 ? -7.245 -7.802 5.412 1.00 97.25 88 ALA A N 1
ATOM 751 C CA . ALA A 1 88 ? -7.478 -8.963 6.267 1.00 97.25 88 ALA A CA 1
ATOM 752 C C . ALA A 1 88 ? -8.196 -8.585 7.574 1.00 97.25 88 ALA A C 1
ATOM 754 O O . ALA A 1 88 ? -9.161 -9.254 7.946 1.00 97.25 88 ALA A O 1
ATOM 755 N N . LYS A 1 89 ? -7.789 -7.480 8.216 1.00 95.88 89 LYS A N 1
ATOM 756 C CA . LYS A 1 89 ? -8.386 -6.994 9.470 1.00 95.88 89 LYS A CA 1
ATOM 757 C C . LYS A 1 89 ? -9.766 -6.362 9.265 1.00 95.88 89 LYS A C 1
ATOM 759 O O . LYS A 1 89 ? -10.710 -6.675 9.983 1.00 95.88 89 LYS A O 1
ATOM 764 N N . CYS A 1 90 ? -9.883 -5.444 8.311 1.00 94.94 90 CYS A N 1
ATOM 765 C CA . CYS A 1 90 ? -11.042 -4.559 8.168 1.00 94.94 90 CYS A CA 1
ATOM 766 C C . CYS A 1 90 ? -12.037 -5.025 7.098 1.00 94.94 90 CYS A C 1
ATOM 768 O O . CYS A 1 90 ? -13.088 -4.406 6.931 1.00 94.94 90 CYS A O 1
ATOM 770 N N . ASN A 1 91 ? -11.710 -6.082 6.345 1.00 95.31 91 ASN A N 1
ATOM 771 C CA . ASN A 1 91 ? -12.509 -6.604 5.233 1.00 95.31 91 ASN A CA 1
ATOM 772 C C . ASN A 1 91 ? -12.843 -5.552 4.150 1.00 95.31 91 ASN A C 1
ATOM 774 O O . ASN A 1 91 ? -13.831 -5.669 3.426 1.00 95.31 91 ASN A O 1
ATOM 778 N N . LYS A 1 92 ? -12.020 -4.505 4.044 1.00 95.38 92 LYS A N 1
ATOM 779 C CA . LYS A 1 92 ? -12.134 -3.421 3.064 1.00 95.38 92 LYS A CA 1
ATOM 780 C C . LYS A 1 92 ? -10.739 -2.874 2.738 1.00 95.38 92 LYS A C 1
ATOM 782 O O . LYS A 1 92 ? -9.864 -2.951 3.597 1.00 95.38 92 LYS A O 1
ATOM 787 N N . PRO A 1 93 ? -10.516 -2.329 1.532 1.00 97.06 93 PRO A N 1
ATOM 788 C CA . PRO A 1 93 ? -9.236 -1.722 1.178 1.00 97.06 93 PRO A CA 1
ATOM 789 C C . PRO A 1 93 ? -9.011 -0.395 1.913 1.00 97.06 93 PRO A C 1
ATOM 791 O O . PRO A 1 93 ? -9.972 0.356 2.111 1.00 97.06 93 PRO A O 1
ATOM 794 N N . LEU A 1 94 ? -7.754 -0.103 2.270 1.00 96.69 94 LEU A N 1
ATOM 795 C CA . LEU A 1 94 ? -7.365 1.195 2.831 1.00 96.69 94 LEU A CA 1
ATOM 796 C C . LEU A 1 94 ? -7.373 2.262 1.734 1.00 96.69 94 LEU A C 1
ATOM 798 O O . LEU A 1 94 ? -8.022 3.292 1.878 1.00 96.69 94 LEU A O 1
ATOM 802 N N . PHE A 1 95 ? -6.728 1.957 0.611 1.00 96.62 95 PHE A N 1
ATOM 803 C CA . PHE A 1 95 ? -6.690 2.790 -0.590 1.00 96.62 95 PHE A CA 1
ATOM 804 C C . PHE A 1 95 ? -7.151 1.991 -1.820 1.00 96.62 95 PHE A C 1
ATOM 806 O O . PHE A 1 95 ? -7.237 0.762 -1.771 1.00 96.62 95 PHE A O 1
ATOM 813 N N . LEU A 1 96 ? -7.533 2.673 -2.904 1.00 95.31 96 LEU A N 1
ATOM 814 C CA . LEU A 1 96 ? -8.183 2.047 -4.069 1.00 95.31 96 LEU A CA 1
ATOM 815 C C . LEU A 1 96 ? -7.242 1.786 -5.246 1.00 95.31 96 LEU A C 1
ATOM 817 O O . LEU A 1 96 ? -7.622 1.077 -6.178 1.00 95.31 96 LEU A O 1
ATOM 821 N N . GLU A 1 97 ? -6.049 2.366 -5.220 1.00 96.50 97 GLU A N 1
ATOM 822 C CA . GLU A 1 97 ? -5.059 2.224 -6.270 1.00 96.50 97 GLU A CA 1
ATOM 823 C C . GLU A 1 97 ? -4.669 0.751 -6.452 1.00 96.50 97 GLU A C 1
ATOM 825 O O . GLU A 1 97 ? -4.425 0.041 -5.469 1.00 96.50 97 GLU A O 1
ATOM 830 N N . PRO A 1 98 ? -4.620 0.268 -7.705 1.00 97.31 98 PRO A N 1
ATOM 831 C CA . PRO A 1 98 ? -4.309 -1.121 -7.975 1.00 97.31 98 PRO A CA 1
ATOM 832 C C . PRO A 1 98 ? -2.863 -1.433 -7.595 1.00 97.31 98 PRO A C 1
ATOM 834 O O . PRO A 1 98 ? -1.941 -0.668 -7.882 1.00 97.31 98 PRO A O 1
ATOM 837 N N . ILE A 1 99 ? -2.673 -2.610 -7.006 1.00 98.69 99 ILE A N 1
ATOM 838 C CA . ILE A 1 99 ? -1.351 -3.199 -6.824 1.00 98.69 99 ILE A CA 1
ATOM 839 C C . ILE A 1 99 ? -1.115 -4.172 -7.976 1.00 98.69 99 ILE A C 1
ATOM 841 O O . ILE A 1 99 ? -1.900 -5.091 -8.213 1.00 98.69 99 ILE A O 1
ATOM 845 N N . GLU A 1 100 ? -0.019 -3.970 -8.687 1.00 98.62 100 GLU A N 1
ATOM 846 C CA . GLU A 1 100 ? 0.400 -4.743 -9.845 1.00 98.62 100 GLU A CA 1
ATOM 847 C C . GLU A 1 100 ? 1.576 -5.654 -9.463 1.00 98.62 100 GLU A C 1
ATOM 849 O O . GLU A 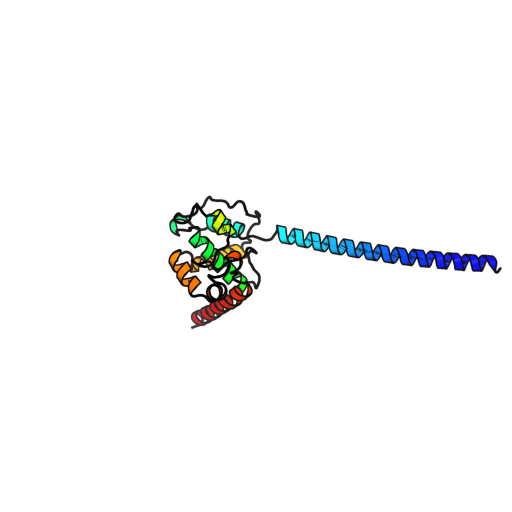1 100 ? 2.518 -5.234 -8.792 1.00 98.62 100 GLU A O 1
ATOM 854 N N . ALA A 1 101 ? 1.566 -6.908 -9.907 1.00 98.56 101 ALA A N 1
ATOM 855 C CA . ALA A 1 101 ? 2.699 -7.812 -9.773 1.00 98.56 101 ALA A CA 1
ATOM 856 C C . ALA A 1 101 ? 3.705 -7.546 -10.904 1.00 98.56 101 ALA A C 1
ATOM 858 O O . ALA A 1 101 ? 3.495 -7.930 -12.061 1.00 98.56 101 ALA A O 1
ATOM 859 N N . TRP A 1 102 ? 4.797 -6.859 -10.563 1.00 97.94 102 TRP A N 1
ATOM 860 C CA . TRP A 1 102 ? 5.925 -6.580 -11.453 1.00 97.94 102 TRP A CA 1
ATOM 861 C C . TRP A 1 102 ? 7.056 -7.585 -11.211 1.00 97.94 102 TRP A C 1
ATOM 863 O O . TRP A 1 102 ? 7.003 -8.387 -10.281 1.00 97.94 102 TRP A O 1
ATOM 873 N N . MET A 1 103 ? 8.100 -7.538 -12.045 1.00 95.94 103 MET A N 1
ATOM 874 C CA . MET A 1 103 ? 9.227 -8.482 -11.982 1.00 95.94 103 MET A CA 1
ATOM 875 C C . MET A 1 103 ? 10.047 -8.417 -10.680 1.00 95.94 103 MET A C 1
ATOM 877 O O . MET A 1 103 ? 10.723 -9.382 -10.346 1.00 95.94 103 MET A O 1
ATOM 881 N N . PHE A 1 104 ? 9.993 -7.289 -9.963 1.00 93.12 104 PHE A N 1
ATOM 882 C CA . PHE A 1 104 ? 10.697 -7.056 -8.695 1.00 93.12 104 PHE A CA 1
ATOM 883 C C . PHE A 1 104 ? 9.712 -6.896 -7.528 1.00 93.12 104 PHE A C 1
ATOM 885 O O . PHE A 1 104 ? 9.906 -6.062 -6.639 1.00 93.12 104 PHE A O 1
ATOM 892 N N . GLY A 1 105 ? 8.597 -7.622 -7.574 1.00 97.00 105 GLY A N 1
ATOM 893 C CA . GLY A 1 105 ? 7.572 -7.617 -6.537 1.00 97.00 105 GLY A CA 1
ATOM 894 C C . GLY A 1 105 ? 6.364 -6.719 -6.842 1.00 97.00 105 GLY A C 1
ATOM 895 O O . GLY A 1 105 ? 6.198 -6.239 -7.966 1.00 97.00 105 GLY A O 1
ATOM 896 N N . PRO A 1 106 ? 5.483 -6.519 -5.849 1.00 98.38 106 PRO A N 1
ATOM 897 C CA . PRO A 1 106 ? 4.292 -5.689 -5.981 1.00 98.38 106 PRO A CA 1
ATOM 898 C C . PRO A 1 106 ? 4.655 -4.208 -6.146 1.00 98.38 106 PRO A C 1
ATOM 900 O O . PRO A 1 106 ? 5.586 -3.707 -5.504 1.00 98.38 106 PRO A O 1
ATOM 903 N N . VAL A 1 107 ? 3.912 -3.521 -7.012 1.00 98.50 107 VAL A N 1
ATOM 904 C CA . VAL A 1 107 ? 4.102 -2.112 -7.365 1.00 98.50 107 VAL A CA 1
ATOM 905 C C . VAL A 1 107 ? 2.750 -1.427 -7.530 1.00 98.50 107 VAL A C 1
ATOM 907 O O . VAL A 1 107 ? 1.841 -1.970 -8.147 1.00 98.50 107 VAL A O 1
ATOM 910 N N . ILE A 1 108 ? 2.630 -0.211 -7.008 1.00 98.50 108 ILE A N 1
ATOM 911 C CA . ILE A 1 108 ? 1.543 0.713 -7.325 1.00 98.50 108 ILE A CA 1
ATOM 912 C C . ILE A 1 108 ? 2.117 1.684 -8.349 1.00 98.50 108 ILE A C 1
ATOM 914 O O . ILE A 1 108 ? 2.981 2.497 -8.022 1.00 98.50 108 ILE A O 1
ATOM 918 N N . SER A 1 109 ? 1.685 1.568 -9.604 1.00 96.75 109 SER A N 1
ATOM 919 C CA . SER A 1 109 ? 2.337 2.229 -10.745 1.00 96.75 109 SER A CA 1
ATOM 920 C C . SER A 1 109 ? 2.445 3.748 -10.585 1.00 96.75 109 SER A C 1
ATOM 922 O O . SER A 1 109 ? 3.478 4.322 -10.924 1.00 96.75 109 SER A O 1
ATOM 924 N N . HIS A 1 110 ? 1.441 4.390 -9.983 1.00 94.88 110 HIS A N 1
ATOM 925 C CA . HIS A 1 110 ? 1.481 5.822 -9.675 1.00 94.88 110 HIS A CA 1
ATOM 926 C C . HIS A 1 110 ? 2.579 6.181 -8.659 1.00 94.88 110 HIS A C 1
ATOM 928 O O . HIS A 1 110 ? 3.320 7.132 -8.877 1.00 94.88 110 HIS A O 1
ATOM 934 N N . ILE A 1 111 ? 2.739 5.387 -7.593 1.00 97.69 111 ILE A N 1
ATOM 935 C CA . ILE A 1 111 ? 3.795 5.588 -6.587 1.00 97.69 111 ILE A CA 1
ATOM 936 C C . ILE A 1 111 ? 5.176 5.320 -7.182 1.00 97.69 111 ILE A C 1
ATOM 938 O O . ILE A 1 111 ? 6.135 6.028 -6.884 1.00 97.69 111 ILE A O 1
ATOM 942 N N . TYR A 1 112 ? 5.289 4.312 -8.048 1.00 96.88 112 TYR A N 1
ATOM 943 C CA . TYR A 1 112 ? 6.542 4.055 -8.748 1.00 96.88 112 TYR A CA 1
ATOM 944 C C . TYR A 1 112 ? 6.960 5.224 -9.644 1.00 96.88 112 TYR A C 1
ATOM 946 O O . TYR A 1 112 ? 8.137 5.580 -9.649 1.00 96.88 112 TYR A O 1
ATOM 954 N N . GLY A 1 113 ? 6.007 5.814 -10.373 1.0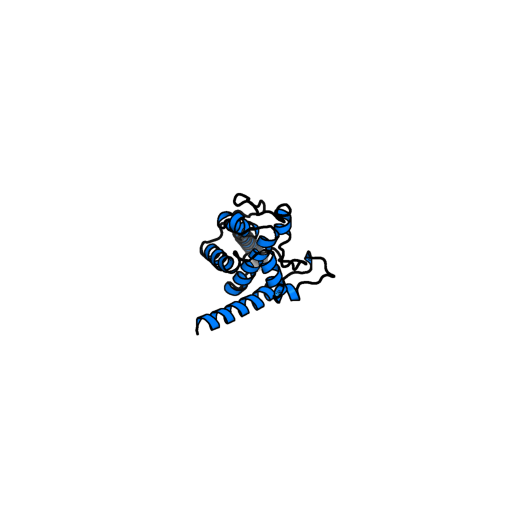0 95.44 113 GLY A N 1
ATOM 955 C CA . GLY A 1 113 ? 6.238 6.995 -11.204 1.00 95.44 113 GLY A CA 1
ATOM 956 C C . GLY A 1 113 ? 6.648 8.219 -10.385 1.00 95.44 113 GLY A C 1
ATOM 957 O O . GLY A 1 113 ? 7.666 8.831 -10.700 1.00 95.44 113 GLY A O 1
ATOM 958 N N . GLU A 1 114 ? 5.920 8.511 -9.302 1.00 95.19 114 GLU A N 1
ATOM 959 C CA . GLU A 1 114 ? 6.210 9.616 -8.370 1.00 95.19 114 GLU A CA 1
ATOM 960 C C . GLU A 1 114 ? 7.665 9.578 -7.879 1.00 95.19 114 GLU A C 1
ATOM 962 O O . GLU A 1 114 ? 8.372 10.585 -7.863 1.00 95.19 114 GLU A O 1
ATOM 967 N N . PHE A 1 115 ? 8.149 8.383 -7.528 1.00 96.50 115 PHE A N 1
ATOM 968 C CA . PHE A 1 115 ? 9.477 8.200 -6.951 1.00 96.50 115 PHE A CA 1
ATOM 969 C C . PHE A 1 115 ? 10.515 7.652 -7.928 1.00 96.50 115 PHE A C 1
ATOM 971 O O . PHE A 1 115 ? 11.513 7.065 -7.502 1.00 96.50 115 PHE A O 1
ATOM 978 N N . PHE A 1 116 ? 10.325 7.825 -9.238 1.00 93.81 116 PHE A N 1
ATOM 979 C CA . PHE A 1 116 ? 11.236 7.277 -10.248 1.00 93.81 116 PHE A CA 1
ATOM 980 C C . PHE A 1 116 ? 12.703 7.690 -10.027 1.00 93.81 116 PHE A C 1
ATOM 982 O O . PHE A 1 116 ? 13.600 6.877 -10.217 1.00 93.81 116 PHE A O 1
ATOM 989 N N . ASN A 1 117 ? 12.958 8.902 -9.525 1.00 94.31 117 ASN A N 1
ATOM 990 C CA . ASN A 1 117 ? 14.315 9.396 -9.249 1.00 94.31 117 ASN A CA 1
ATOM 991 C C . ASN A 1 117 ? 14.953 8.820 -7.965 1.00 94.31 117 ASN A C 1
ATOM 993 O O . ASN A 1 117 ? 16.144 9.010 -7.724 1.00 94.31 117 ASN A O 1
ATOM 997 N N . PHE A 1 118 ? 14.194 8.083 -7.148 1.00 95.62 118 PHE A N 1
ATOM 998 C CA . PHE A 1 118 ? 14.622 7.535 -5.854 1.00 95.62 118 PHE A CA 1
ATOM 999 C C . PHE A 1 118 ? 14.781 6.007 -5.905 1.00 95.62 118 PHE A C 1
ATOM 1001 O O . PHE A 1 118 ? 14.363 5.286 -4.998 1.00 95.62 118 PHE A O 1
ATOM 1008 N N . VAL A 1 119 ? 15.360 5.479 -6.993 1.00 91.62 119 VAL A N 1
ATOM 1009 C CA . VAL A 1 119 ? 15.586 4.027 -7.158 1.00 91.62 119 VAL A CA 1
ATOM 1010 C C . VAL A 1 119 ? 16.563 3.500 -6.103 1.00 91.62 119 VAL A C 1
ATOM 1012 O O . VAL A 1 119 ? 16.252 2.544 -5.391 1.00 91.62 119 VAL A O 1
ATOM 1015 N N . ASN A 1 120 ? 17.720 4.158 -5.992 1.00 90.62 120 ASN A N 1
ATOM 1016 C CA . ASN A 1 120 ? 18.831 3.753 -5.123 1.00 90.62 120 ASN A CA 1
ATOM 1017 C C . ASN A 1 120 ? 19.011 4.667 -3.905 1.00 90.62 120 ASN A C 1
ATOM 1019 O O . ASN A 1 120 ? 19.737 4.314 -2.980 1.00 90.62 120 ASN A O 1
ATOM 1023 N N . ASN A 1 121 ? 18.346 5.822 -3.898 1.00 96.38 121 ASN A N 1
ATOM 1024 C CA . ASN A 1 121 ? 18.430 6.802 -2.823 1.00 96.38 121 ASN A CA 1
ATOM 1025 C C . ASN A 1 121 ? 17.145 6.785 -1.986 1.00 96.38 121 ASN A C 1
ATOM 1027 O O . ASN A 1 121 ? 16.069 6.560 -2.550 1.00 96.38 121 ASN A O 1
ATOM 1031 N N . PRO A 1 122 ? 17.231 7.018 -0.666 1.00 97.69 122 PRO A N 1
ATOM 1032 C CA . PRO A 1 122 ? 16.054 7.244 0.161 1.00 97.69 122 PRO A CA 1
ATOM 1033 C C . PRO A 1 122 ? 15.215 8.416 -0.360 1.00 97.69 122 PRO A C 1
ATOM 1035 O O . PRO A 1 122 ? 15.751 9.406 -0.861 1.00 97.69 122 PRO A O 1
ATOM 1038 N N . ILE A 1 123 ? 13.896 8.292 -0.247 1.00 98.00 123 ILE A N 1
ATOM 1039 C CA . ILE A 1 123 ? 12.958 9.388 -0.503 1.00 98.00 123 ILE A CA 1
ATOM 1040 C C . ILE A 1 123 ? 13.058 10.364 0.677 1.00 98.00 123 ILE A C 1
ATOM 1042 O O . ILE A 1 123 ? 12.885 9.908 1.801 1.00 98.00 123 ILE A O 1
ATOM 1046 N N . PRO A 1 124 ? 13.279 11.673 0.471 1.00 97.69 124 PRO A N 1
ATOM 1047 C CA . PRO A 1 124 ? 13.400 12.627 1.569 1.00 97.69 124 PRO A CA 1
ATOM 1048 C C . PRO A 1 124 ? 12.167 12.651 2.481 1.00 97.69 124 PRO A C 1
ATOM 1050 O O . PRO A 1 124 ? 11.033 12.708 2.005 1.00 97.69 124 PRO A O 1
ATOM 1053 N N . ASN A 1 125 ? 12.378 12.698 3.799 1.00 96.75 125 ASN A N 1
ATOM 1054 C CA . ASN A 1 125 ? 11.298 12.802 4.794 1.00 96.75 125 ASN A CA 1
ATOM 1055 C C . ASN A 1 125 ? 10.384 14.029 4.601 1.00 96.75 125 ASN A C 1
ATOM 1057 O O . ASN A 1 125 ? 9.227 14.005 5.014 1.00 96.75 125 ASN A O 1
ATOM 1061 N N . ASN A 1 126 ? 10.898 15.109 4.005 1.00 94.06 126 ASN A N 1
ATOM 1062 C CA . ASN A 1 126 ? 10.147 16.333 3.720 1.00 94.06 126 ASN A CA 1
ATOM 1063 C C . ASN A 1 126 ? 9.458 16.327 2.343 1.00 94.06 126 ASN A C 1
ATOM 1065 O O . ASN A 1 126 ? 8.855 17.335 1.976 1.00 94.06 126 ASN A O 1
ATOM 1069 N N . TYR A 1 127 ? 9.554 15.236 1.578 1.00 95.25 127 TYR A N 1
ATOM 1070 C CA . TYR A 1 127 ? 8.829 15.100 0.321 1.00 95.25 127 TYR A CA 1
ATOM 1071 C C . TYR A 1 127 ? 7.321 15.027 0.587 1.00 95.25 127 TYR A C 1
ATOM 1073 O O . TYR A 1 127 ? 6.871 14.350 1.513 1.00 95.25 127 TYR A O 1
ATOM 1081 N N . ILE A 1 128 ? 6.536 15.712 -0.243 1.00 93.19 128 ILE A N 1
ATOM 1082 C CA . ILE A 1 128 ? 5.076 15.730 -0.157 1.00 93.19 128 ILE A CA 1
ATOM 1083 C C . ILE A 1 128 ? 4.520 15.337 -1.519 1.00 93.19 128 ILE A C 1
ATOM 1085 O O . ILE A 1 128 ? 4.700 16.070 -2.486 1.00 93.19 128 ILE A O 1
ATOM 1089 N N . CYS A 1 129 ? 3.813 14.211 -1.580 1.00 89.38 129 CYS A N 1
ATOM 1090 C CA . CYS A 1 129 ? 3.181 13.757 -2.812 1.00 89.38 129 CYS A CA 1
ATOM 1091 C C . CYS A 1 129 ? 2.067 14.702 -3.262 1.00 89.38 129 CYS A C 1
ATOM 1093 O O . CYS A 1 129 ? 1.163 15.015 -2.478 1.00 89.38 129 CYS A O 1
ATOM 1095 N N . GLU A 1 130 ? 2.079 15.073 -4.541 1.00 84.50 130 GLU A N 1
ATOM 1096 C CA . GLU A 1 130 ? 1.077 15.970 -5.132 1.00 84.50 130 GLU A CA 1
ATOM 1097 C C . GLU A 1 130 ? -0.302 15.307 -5.230 1.00 84.50 130 GLU A C 1
ATOM 1099 O O . GLU A 1 130 ? -1.326 15.958 -5.037 1.00 84.50 130 GLU A O 1
ATOM 1104 N N . GLY A 1 131 ? -0.337 13.988 -5.445 1.00 81.75 131 GLY A N 1
ATOM 1105 C CA . GLY A 1 131 ? -1.571 13.208 -5.578 1.00 81.75 131 GLY A CA 1
ATOM 1106 C C . GLY A 1 131 ? -2.376 13.023 -4.287 1.00 81.75 131 GLY A C 1
ATOM 1107 O O . GLY A 1 131 ? -3.357 12.282 -4.298 1.00 81.75 131 GLY A O 1
ATOM 1108 N N . LYS A 1 132 ? -1.977 13.634 -3.165 1.00 86.62 132 LYS A N 1
ATOM 1109 C CA . LYS A 1 132 ? -2.665 13.499 -1.872 1.00 86.62 132 LYS A CA 1
ATOM 1110 C C . LYS A 1 132 ? -4.044 14.156 -1.895 1.00 86.62 132 LYS A C 1
ATOM 1112 O O . LYS A 1 132 ? -4.205 15.253 -2.425 1.00 86.62 132 LYS A O 1
ATOM 1117 N N . THR A 1 133 ? -5.031 13.531 -1.258 1.00 84.69 133 THR A N 1
ATOM 1118 C CA . THR A 1 133 ? -6.357 14.160 -1.109 1.00 84.69 133 THR A CA 1
ATOM 1119 C C . THR A 1 133 ? -6.336 15.265 -0.054 1.00 84.69 133 THR A C 1
ATOM 1121 O O . THR A 1 133 ? -7.165 16.170 -0.083 1.00 84.69 133 THR A O 1
ATOM 1124 N N . GLY A 1 134 ? -5.369 15.207 0.871 1.00 80.88 134 GLY A N 1
ATOM 1125 C CA . GLY A 1 134 ? -5.327 16.079 2.044 1.00 80.88 134 GLY A CA 1
ATOM 1126 C C . GLY A 1 134 ? -6.194 15.574 3.197 1.00 80.88 134 GLY A C 1
ATOM 1127 O O . GLY A 1 134 ? -6.238 16.228 4.236 1.00 80.88 134 GLY A O 1
ATOM 1128 N N . ASN A 1 135 ? -6.835 14.413 3.038 1.00 85.75 135 ASN A N 1
ATOM 1129 C CA . ASN A 1 135 ? -7.591 13.771 4.100 1.00 85.75 135 ASN A CA 1
ATOM 1130 C C . ASN A 1 135 ? -6.672 13.292 5.220 1.00 85.75 135 ASN A C 1
ATOM 1132 O O . ASN A 1 135 ? -5.624 12.686 4.988 1.00 85.75 135 ASN A O 1
ATOM 1136 N N . GLU A 1 136 ? -7.098 13.531 6.455 1.00 85.44 136 GLU A N 1
ATOM 1137 C CA . GLU A 1 136 ? -6.388 13.029 7.618 1.00 85.44 136 GLU A CA 1
ATOM 1138 C C . GLU A 1 136 ? -6.668 11.533 7.807 1.00 85.44 136 GLU A C 1
ATOM 1140 O O . GLU A 1 136 ? -7.814 11.080 7.856 1.00 85.44 136 GLU A O 1
ATOM 1145 N N . ILE A 1 137 ? -5.602 10.745 7.939 1.00 92.56 137 ILE A N 1
ATOM 1146 C CA . ILE A 1 137 ? -5.710 9.343 8.341 1.00 92.56 137 ILE A CA 1
ATOM 1147 C C . ILE A 1 137 ? -6.103 9.324 9.820 1.00 92.56 137 ILE A C 1
ATOM 1149 O O . ILE A 1 137 ? -5.359 9.840 10.646 1.00 92.56 137 ILE A O 1
ATOM 1153 N N . ASN A 1 138 ? -7.239 8.724 10.180 1.00 93.19 138 ASN A N 1
ATOM 1154 C CA . ASN A 1 138 ? -7.654 8.651 11.586 1.00 93.19 138 ASN A CA 1
ATOM 1155 C C . ASN A 1 138 ? -6.644 7.878 12.462 1.00 93.19 138 ASN A C 1
ATOM 1157 O O . ASN A 1 138 ? -5.899 7.027 11.970 1.00 93.19 138 ASN A O 1
ATOM 1161 N N . GLN A 1 139 ? -6.646 8.149 13.771 1.00 94.19 139 GLN A N 1
ATOM 1162 C CA . GLN A 1 139 ? -5.678 7.594 14.728 1.00 94.19 139 GLN A CA 1
ATOM 1163 C C . GLN A 1 139 ? -5.618 6.059 14.718 1.00 94.19 139 GLN A C 1
ATOM 1165 O O . GLN A 1 139 ? -4.527 5.501 14.663 1.00 94.19 139 GLN A O 1
ATOM 1170 N N . GLU A 1 140 ? -6.763 5.372 14.669 1.00 95.00 140 GLU A N 1
ATOM 1171 C CA . GLU A 1 140 ? -6.807 3.901 14.607 1.00 95.00 140 GLU A CA 1
ATOM 1172 C C . GLU A 1 140 ? -6.054 3.364 13.376 1.00 95.00 140 GLU A C 1
ATOM 1174 O O . GLU A 1 140 ? -5.298 2.392 13.446 1.00 95.00 140 GLU A O 1
ATOM 1179 N N . THR A 1 141 ? -6.231 4.020 12.229 1.00 95.62 141 THR A N 1
ATOM 1180 C CA . THR A 1 141 ? -5.560 3.643 10.983 1.00 95.62 141 THR A CA 1
ATOM 1181 C C . THR A 1 141 ? -4.071 3.989 11.027 1.00 95.62 141 THR A C 1
ATOM 1183 O O . THR A 1 141 ? -3.255 3.204 10.546 1.00 95.62 141 THR A O 1
ATOM 1186 N N . GLN A 1 142 ? -3.688 5.110 11.645 1.00 97.12 142 GLN A N 1
ATOM 1187 C CA . GLN A 1 142 ? -2.282 5.464 11.869 1.00 97.12 142 GLN A CA 1
ATOM 1188 C C . GLN A 1 142 ? -1.567 4.420 12.741 1.00 97.12 142 GLN A C 1
ATOM 1190 O O . GLN A 1 142 ? -0.505 3.916 12.370 1.00 97.12 142 GLN A O 1
ATOM 1195 N N . GLU A 1 143 ? -2.168 4.039 13.871 1.00 96.94 143 GLU A N 1
ATOM 1196 C CA . GLU A 1 143 ? -1.648 2.997 14.762 1.00 96.94 143 GLU A CA 1
ATOM 1197 C C . GLU A 1 143 ? -1.522 1.655 14.044 1.00 96.94 143 GLU A C 1
ATOM 1199 O O . GLU A 1 143 ? -0.511 0.960 14.179 1.00 96.94 143 GLU A O 1
ATOM 1204 N N . PHE A 1 144 ? -2.518 1.313 13.226 1.00 96.94 144 PHE A N 1
ATOM 1205 C CA . PHE A 1 144 ? -2.485 0.116 12.402 1.00 96.94 144 PHE A CA 1
ATOM 1206 C C . PHE A 1 144 ? -1.313 0.125 11.411 1.00 96.94 144 PHE A C 1
ATOM 1208 O O . PHE A 1 144 ? -0.574 -0.863 11.324 1.00 96.94 144 PHE A O 1
ATOM 1215 N N . ILE A 1 145 ? -1.122 1.227 10.675 1.00 97.69 145 ILE A N 1
ATOM 1216 C CA . ILE A 1 145 ? -0.010 1.380 9.728 1.00 97.69 145 ILE A CA 1
ATOM 1217 C C . ILE A 1 145 ? 1.315 1.232 10.475 1.00 97.69 145 ILE A C 1
ATOM 1219 O O . ILE A 1 145 ? 2.170 0.459 10.048 1.00 97.69 145 ILE A O 1
ATOM 1223 N N . LYS A 1 146 ? 1.466 1.905 11.621 1.00 97.69 146 LYS A N 1
ATOM 1224 C CA . LYS A 1 146 ? 2.679 1.836 12.439 1.00 97.69 146 LYS A CA 1
ATOM 1225 C C . LYS A 1 146 ? 2.977 0.413 12.907 1.00 97.69 146 LYS A C 1
ATOM 1227 O O . LYS A 1 146 ? 4.095 -0.062 12.720 1.00 97.69 146 LYS A O 1
ATOM 1232 N N . LYS A 1 147 ? 1.981 -0.287 13.460 1.00 96.56 147 LYS A N 1
ATOM 1233 C CA . LYS A 1 147 ? 2.127 -1.684 13.897 1.00 96.56 147 LYS A CA 1
ATOM 1234 C C . LYS A 1 147 ? 2.524 -2.590 12.734 1.00 96.56 147 LYS A C 1
ATOM 1236 O O . LYS A 1 147 ? 3.440 -3.389 12.880 1.00 96.56 147 LYS A O 1
ATOM 1241 N N . THR A 1 148 ? 1.878 -2.432 11.580 1.00 97.00 148 THR A N 1
ATOM 1242 C CA . THR A 1 148 ? 2.194 -3.222 10.383 1.00 97.00 148 THR A CA 1
ATOM 1243 C C . THR A 1 148 ? 3.624 -2.961 9.918 1.00 97.00 148 THR A C 1
ATOM 1245 O O . THR A 1 148 ? 4.376 -3.899 9.674 1.00 97.00 148 THR A O 1
ATOM 1248 N N . LEU A 1 149 ? 4.037 -1.694 9.834 1.00 96.56 149 LEU A N 1
ATOM 1249 C CA . LEU A 1 149 ? 5.375 -1.320 9.381 1.00 96.56 149 LEU A CA 1
ATOM 1250 C C . LEU A 1 149 ? 6.479 -1.818 10.311 1.00 96.56 149 LEU A C 1
ATOM 1252 O O . LEU A 1 149 ? 7.525 -2.214 9.806 1.00 96.56 149 LEU A O 1
ATOM 1256 N N . ASN A 1 150 ? 6.262 -1.876 11.626 1.00 95.06 150 ASN A N 1
ATOM 1257 C CA . ASN A 1 150 ? 7.263 -2.396 12.565 1.00 95.06 150 ASN A CA 1
ATOM 1258 C C . ASN A 1 150 ? 7.732 -3.825 12.221 1.00 95.06 150 ASN A C 1
ATOM 1260 O O . ASN A 1 150 ? 8.883 -4.160 12.493 1.00 95.06 150 ASN A O 1
ATOM 1264 N N . ASN A 1 151 ? 6.893 -4.624 11.554 1.00 95.81 151 ASN A N 1
ATOM 1265 C CA . ASN A 1 151 ? 7.231 -5.985 11.128 1.00 95.81 151 ASN A CA 1
ATOM 1266 C C . ASN A 1 151 ? 8.128 -6.030 9.875 1.00 95.81 151 ASN A C 1
ATOM 1268 O O . ASN A 1 151 ? 8.793 -7.032 9.627 1.00 95.81 151 ASN A O 1
ATOM 1272 N N . TYR A 1 152 ? 8.152 -4.962 9.070 1.00 97.75 152 TYR A N 1
ATOM 1273 C CA . TYR A 1 152 ? 8.762 -4.969 7.731 1.00 97.75 152 TYR A CA 1
ATOM 1274 C C . TYR A 1 152 ? 9.814 -3.878 7.517 1.00 97.75 152 TYR A C 1
ATOM 1276 O O . TYR A 1 152 ? 10.655 -4.001 6.630 1.00 97.75 152 TYR A O 1
ATOM 1284 N N . ILE A 1 153 ? 9.793 -2.802 8.307 1.00 97.25 153 ILE A N 1
ATOM 1285 C CA . ILE A 1 153 ? 10.584 -1.592 8.056 1.00 97.25 153 ILE A CA 1
ATOM 1286 C C . ILE A 1 153 ? 12.095 -1.831 8.162 1.00 97.25 153 ILE A C 1
ATOM 1288 O O . ILE A 1 153 ? 12.865 -1.142 7.497 1.00 97.25 153 ILE A O 1
ATOM 1292 N N . ASN A 1 154 ? 12.523 -2.832 8.934 1.00 97.69 154 ASN A N 1
ATOM 1293 C CA . ASN A 1 154 ? 13.933 -3.205 9.077 1.00 97.69 154 ASN A CA 1
ATOM 1294 C C . ASN A 1 154 ? 14.444 -4.118 7.950 1.00 97.69 154 ASN A C 1
ATOM 1296 O O . ASN A 1 154 ? 15.652 -4.259 7.791 1.00 97.69 154 ASN A O 1
ATOM 1300 N N . LEU A 1 155 ? 13.556 -4.714 7.150 1.00 97.81 155 LEU A N 1
ATOM 1301 C CA . LEU A 1 155 ? 13.953 -5.550 6.017 1.00 97.81 155 LEU A CA 1
ATOM 1302 C C . LEU A 1 155 ? 14.508 -4.683 4.885 1.00 97.81 155 LEU A C 1
ATOM 1304 O O . LEU A 1 155 ? 14.017 -3.576 4.638 1.00 97.81 155 LEU A O 1
ATOM 1308 N N . SER A 1 156 ? 15.518 -5.172 4.167 1.00 96.56 156 SER A N 1
ATOM 1309 C CA . SER A 1 156 ? 16.005 -4.467 2.982 1.00 96.56 156 SER A CA 1
ATOM 1310 C C . SER A 1 156 ? 14.972 -4.519 1.850 1.00 96.56 156 SER A C 1
ATOM 1312 O O . SER A 1 156 ? 14.071 -5.362 1.825 1.00 96.56 156 SER A O 1
ATOM 1314 N N . SER A 1 157 ? 15.104 -3.630 0.862 1.00 93.12 157 SER A N 1
ATOM 1315 C CA . SER A 1 157 ? 14.264 -3.673 -0.342 1.00 93.12 157 SER A CA 1
ATOM 1316 C C . SER A 1 157 ? 14.375 -5.019 -1.073 1.00 93.12 157 SER A C 1
ATOM 1318 O O . SER A 1 157 ? 13.396 -5.475 -1.665 1.00 93.12 157 SER A O 1
ATOM 1320 N N . TYR A 1 158 ? 15.550 -5.656 -1.014 1.00 95.50 158 TYR A N 1
ATOM 1321 C CA . TYR A 1 158 ? 15.793 -6.983 -1.574 1.00 95.50 158 TYR A CA 1
ATOM 1322 C C . TYR A 1 158 ? 15.069 -8.072 -0.777 1.00 95.50 158 TYR A C 1
ATOM 1324 O O . TYR A 1 158 ? 14.325 -8.848 -1.370 1.00 95.50 158 TYR A O 1
ATOM 1332 N N . ASP A 1 159 ? 15.187 -8.077 0.554 1.00 97.69 159 ASP A N 1
ATOM 1333 C CA . ASP A 1 159 ? 14.511 -9.065 1.411 1.00 97.69 159 ASP A CA 1
ATOM 1334 C C . ASP A 1 159 ? 12.991 -8.991 1.256 1.00 97.69 159 ASP A C 1
ATOM 1336 O O . ASP A 1 159 ? 12.316 -10.013 1.146 1.00 97.69 159 ASP A O 1
ATOM 1340 N N . LEU A 1 160 ? 12.442 -7.775 1.162 1.00 97.81 160 LEU A N 1
ATOM 1341 C CA . LEU A 1 160 ? 11.022 -7.568 0.875 1.00 97.81 160 LEU A CA 1
ATOM 1342 C C . LEU A 1 160 ? 10.638 -8.120 -0.506 1.00 97.81 160 LEU A C 1
ATOM 1344 O O . LEU A 1 160 ? 9.563 -8.703 -0.653 1.00 97.81 160 LEU A O 1
ATOM 1348 N N . SER A 1 161 ? 11.499 -7.977 -1.518 1.00 96.38 161 SER A N 1
ATOM 1349 C CA . SER A 1 161 ? 11.266 -8.566 -2.841 1.00 96.38 161 SER A CA 1
ATOM 1350 C C . SER A 1 161 ? 11.296 -10.094 -2.792 1.00 96.38 161 SER A C 1
ATOM 1352 O O . SER A 1 161 ? 10.388 -10.731 -3.318 1.00 96.38 161 SER A O 1
ATOM 1354 N N . VAL A 1 162 ? 12.295 -10.692 -2.138 1.00 97.81 162 VAL A N 1
ATOM 1355 C CA . VAL A 1 162 ? 12.397 -12.150 -1.965 1.00 97.81 162 VAL A CA 1
ATOM 1356 C C . VAL A 1 162 ? 11.181 -12.682 -1.216 1.00 97.81 162 VAL A C 1
ATOM 1358 O O . VAL A 1 162 ? 10.586 -13.678 -1.630 1.00 97.81 162 VAL A O 1
ATOM 1361 N N . LYS A 1 163 ? 10.772 -12.003 -0.140 1.00 98.12 163 LYS A N 1
ATOM 1362 C CA . LYS A 1 163 ? 9.589 -12.379 0.627 1.00 98.12 163 LYS A CA 1
ATOM 1363 C C . LYS A 1 163 ? 8.338 -12.320 -0.245 1.00 98.12 163 LYS A C 1
ATOM 1365 O O . LYS A 1 163 ? 7.693 -13.347 -0.413 1.00 98.12 163 LYS A O 1
ATOM 1370 N N . THR A 1 164 ? 8.050 -11.188 -0.888 1.00 97.56 164 THR A N 1
ATOM 1371 C CA . THR A 1 164 ? 6.848 -11.042 -1.734 1.00 97.56 164 THR A CA 1
ATOM 1372 C C . THR A 1 164 ? 6.811 -12.028 -2.905 1.00 97.56 164 THR A C 1
ATOM 1374 O O . THR A 1 164 ? 5.754 -12.581 -3.198 1.00 97.56 164 THR A O 1
ATOM 1377 N N . HIS A 1 165 ? 7.951 -12.347 -3.527 1.00 97.44 165 HIS A N 1
ATOM 1378 C CA . HIS A 1 165 ? 8.028 -13.380 -4.568 1.00 97.44 165 HIS A CA 1
ATOM 1379 C C . HIS A 1 165 ? 7.670 -14.782 -4.070 1.00 97.44 165 HIS A C 1
ATOM 1381 O O . HIS A 1 165 ? 7.275 -15.628 -4.871 1.00 97.44 165 HIS A O 1
ATOM 1387 N N . ASN A 1 166 ? 7.781 -15.043 -2.767 1.00 97.50 166 ASN A N 1
ATOM 1388 C CA . ASN A 1 166 ? 7.401 -16.313 -2.163 1.00 97.50 166 ASN A CA 1
ATOM 1389 C C . ASN A 1 166 ? 5.917 -16.394 -1.775 1.00 97.50 166 ASN A C 1
ATOM 1391 O O . ASN A 1 166 ? 5.419 -17.495 -1.517 1.00 97.50 166 ASN A O 1
ATOM 1395 N N . GLU A 1 167 ? 5.187 -15.282 -1.825 1.00 98.31 167 GLU A N 1
ATOM 1396 C CA . GLU A 1 167 ? 3.801 -15.180 -1.375 1.00 98.31 167 GLU A CA 1
ATOM 1397 C C . GLU A 1 167 ? 2.797 -15.425 -2.507 1.00 98.31 167 GLU A C 1
ATOM 1399 O O . GLU A 1 167 ? 2.991 -15.041 -3.664 1.00 98.31 167 GLU A O 1
ATOM 1404 N N . LYS A 1 168 ? 1.677 -16.075 -2.167 1.00 98.25 168 LYS A N 1
ATOM 1405 C CA . LYS A 1 168 ? 0.637 -16.449 -3.140 1.00 98.25 168 LYS A CA 1
ATOM 1406 C C . LYS A 1 168 ? 0.057 -15.261 -3.924 1.00 98.25 168 LYS A C 1
ATOM 1408 O O . LYS A 1 168 ? -0.132 -15.437 -5.127 1.00 98.25 168 LYS A O 1
ATOM 1413 N N . PRO A 1 169 ? -0.209 -14.077 -3.329 1.00 98.44 169 PRO A N 1
ATOM 1414 C CA . PRO A 1 169 ? -0.800 -12.964 -4.070 1.00 98.44 169 PRO A CA 1
ATOM 1415 C C . PRO A 1 169 ? 0.040 -12.518 -5.264 1.00 98.44 169 PRO A C 1
ATOM 1417 O O . PRO A 1 169 ? -0.496 -12.347 -6.358 1.00 98.44 169 PRO A O 1
ATOM 1420 N N . TRP A 1 170 ? 1.359 -12.401 -5.090 1.00 98.56 170 TRP A N 1
ATOM 1421 C CA . TRP A 1 170 ? 2.255 -12.062 -6.192 1.00 98.56 170 TRP A CA 1
ATOM 1422 C C . TRP A 1 170 ? 2.389 -13.222 -7.186 1.00 98.56 170 TRP A C 1
ATOM 1424 O O . TRP A 1 170 ? 2.201 -13.010 -8.382 1.00 98.56 170 TRP A O 1
ATOM 1434 N N . LYS A 1 171 ? 2.626 -14.455 -6.706 1.00 98.31 171 LYS A N 1
ATOM 1435 C CA . LYS A 1 171 ? 2.789 -15.650 -7.562 1.00 98.31 171 LYS A CA 1
ATOM 1436 C C . LYS A 1 171 ? 1.601 -15.881 -8.496 1.00 98.31 171 LYS A C 1
ATOM 1438 O O . LYS A 1 171 ? 1.790 -16.232 -9.655 1.00 98.31 171 LYS A O 1
ATOM 1443 N N . ASN A 1 172 ? 0.386 -15.687 -7.989 1.00 97.81 172 ASN A N 1
ATOM 1444 C CA . ASN A 1 172 ? -0.838 -15.928 -8.749 1.00 97.81 172 ASN A CA 1
ATOM 1445 C C . ASN A 1 172 ? -1.125 -14.813 -9.765 1.00 97.81 172 ASN A C 1
ATOM 1447 O O . ASN A 1 172 ? -1.731 -15.069 -10.804 1.00 97.81 172 ASN A O 1
ATOM 1451 N N . ALA A 1 173 ? -0.725 -13.577 -9.459 1.00 97.94 173 ALA A N 1
ATOM 1452 C CA . ALA A 1 173 ? -0.975 -12.422 -10.315 1.00 97.94 173 ALA A CA 1
ATOM 1453 C C . ALA A 1 173 ? 0.105 -12.227 -11.390 1.00 97.94 173 ALA A C 1
ATOM 1455 O O . ALA A 1 173 ? -0.201 -11.764 -12.491 1.00 97.94 173 ALA A O 1
ATOM 1456 N N . TYR A 1 174 ? 1.364 -12.552 -11.083 1.00 98.12 174 TYR A N 1
ATOM 1457 C CA . TYR A 1 174 ? 2.489 -12.298 -11.973 1.00 98.12 174 TYR A CA 1
ATOM 1458 C C . TYR A 1 174 ? 2.427 -13.172 -13.228 1.00 98.12 174 TYR A C 1
ATOM 1460 O O . TYR A 1 174 ? 2.478 -14.400 -13.173 1.00 98.12 174 TYR A O 1
ATOM 1468 N N . ASN A 1 175 ? 2.371 -12.525 -14.391 1.00 97.31 175 ASN A N 1
ATOM 1469 C CA . ASN A 1 175 ? 2.521 -13.186 -15.677 1.00 97.31 175 ASN A CA 1
ATOM 1470 C C . ASN A 1 175 ? 3.459 -12.358 -16.569 1.00 97.31 175 ASN A C 1
ATOM 1472 O O . ASN A 1 175 ? 3.076 -11.262 -16.991 1.00 97.31 175 ASN A O 1
ATOM 1476 N N . PRO A 1 176 ? 4.659 -12.866 -16.910 1.00 95.12 176 PRO A N 1
ATOM 1477 C CA . PRO A 1 176 ? 5.636 -12.114 -17.699 1.00 95.12 176 PRO A CA 1
ATOM 1478 C C . PRO A 1 176 ? 5.186 -11.868 -19.148 1.00 95.12 176 PRO A C 1
ATOM 1480 O O . PRO A 1 176 ? 5.749 -11.020 -19.829 1.00 95.12 176 PRO A O 1
ATOM 1483 N N . ARG A 1 177 ? 4.160 -12.584 -19.633 1.00 96.12 177 ARG A N 1
ATOM 1484 C CA . ARG A 1 177 ? 3.593 -12.404 -20.981 1.00 96.12 177 ARG A CA 1
ATOM 1485 C C . ARG A 1 177 ? 2.526 -11.309 -21.044 1.00 96.12 177 ARG A C 1
ATOM 1487 O O . ARG A 1 177 ? 2.053 -10.978 -22.128 1.00 96.12 177 ARG A O 1
ATOM 1494 N N . LYS A 1 178 ? 2.102 -10.767 -19.900 1.00 93.31 178 LYS A N 1
ATOM 1495 C CA . LYS A 1 178 ? 1.111 -9.690 -19.814 1.00 93.31 178 LYS A CA 1
ATOM 1496 C C . LYS A 1 178 ? 1.805 -8.362 -19.523 1.00 93.31 178 LYS A C 1
ATOM 1498 O O . LYS A 1 178 ? 2.812 -8.309 -18.825 1.00 93.31 178 LYS A O 1
ATOM 1503 N N . LYS A 1 179 ? 1.215 -7.267 -20.014 1.00 92.62 179 LYS A N 1
ATOM 1504 C CA . LYS A 1 179 ? 1.585 -5.913 -19.570 1.00 92.62 179 LYS A CA 1
ATOM 1505 C C . LYS A 1 179 ? 1.401 -5.819 -18.054 1.00 92.62 179 LYS A C 1
ATOM 1507 O O . LYS A 1 179 ? 0.412 -6.343 -17.545 1.00 92.62 179 LYS A O 1
ATOM 1512 N N . TRP A 1 180 ? 2.288 -5.110 -17.360 1.00 89.00 180 TRP A N 1
ATOM 1513 C CA . TRP A 1 180 ? 2.264 -5.029 -15.895 1.00 89.00 180 TRP A CA 1
ATOM 1514 C C . TRP A 1 180 ? 0.923 -4.558 -15.322 1.00 89.00 180 TRP A C 1
ATOM 1516 O O . TRP A 1 180 ? 0.387 -5.209 -14.431 1.00 89.00 180 TRP A O 1
ATOM 1526 N N . LYS A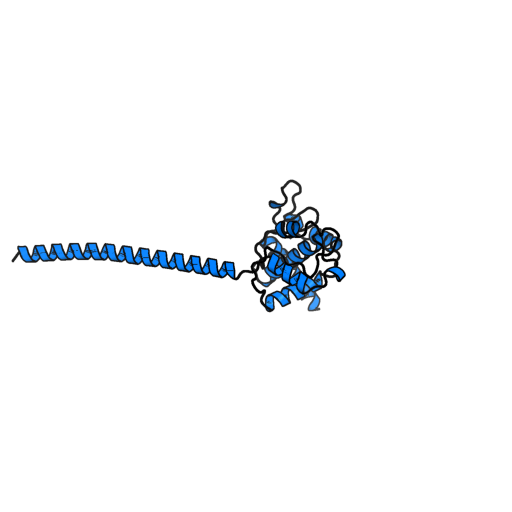 1 181 ? 0.298 -3.556 -15.955 1.00 91.50 181 LYS A N 1
ATOM 1527 C CA . LYS A 1 181 ? -1.053 -3.071 -15.615 1.00 91.50 181 LYS A CA 1
ATOM 1528 C C . LYS A 1 181 ? -2.167 -4.129 -15.662 1.00 91.50 181 LYS A C 1
ATOM 1530 O O . LYS A 1 181 ? -3.269 -3.884 -15.193 1.00 91.50 181 LYS A O 1
ATOM 1535 N N . ASN A 1 182 ? -1.906 -5.289 -16.267 1.00 94.56 182 ASN A N 1
ATOM 1536 C CA . ASN A 1 182 ? -2.840 -6.412 -16.344 1.00 94.56 182 ASN A CA 1
ATOM 1537 C C . ASN A 1 182 ? -2.518 -7.524 -15.322 1.00 94.56 182 ASN A C 1
ATOM 1539 O O . ASN A 1 182 ? -3.278 -8.488 -15.226 1.00 94.56 182 ASN A O 1
ATOM 1543 N N . ASN A 1 183 ? -1.416 -7.415 -14.574 1.00 97.06 183 ASN A N 1
ATOM 1544 C CA . ASN A 1 183 ? -1.018 -8.342 -13.511 1.00 97.06 183 ASN A CA 1
ATOM 1545 C C . ASN A 1 183 ? -1.535 -7.850 -12.154 1.00 97.06 183 ASN A C 1
ATOM 1547 O O . ASN A 1 183 ? -0.760 -7.598 -11.237 1.00 97.06 183 ASN A O 1
ATOM 1551 N N . ILE A 1 184 ? -2.846 -7.659 -12.026 1.00 98.25 184 ILE A N 1
ATOM 1552 C CA . ILE A 1 184 ? -3.434 -7.101 -10.804 1.00 98.25 184 ILE A CA 1
ATOM 1553 C C . ILE A 1 184 ? -3.414 -8.129 -9.669 1.00 98.25 184 ILE A C 1
ATOM 1555 O O . ILE A 1 184 ? -3.969 -9.223 -9.797 1.00 98.25 184 ILE A O 1
ATOM 1559 N N . ILE A 1 185 ? -2.840 -7.744 -8.529 1.00 98.62 185 ILE A N 1
ATOM 1560 C CA . ILE A 1 185 ? -2.984 -8.463 -7.265 1.00 98.62 185 ILE A CA 1
ATOM 1561 C C . ILE A 1 185 ? -4.337 -8.072 -6.668 1.00 98.62 185 ILE A C 1
ATOM 1563 O O . ILE A 1 185 ? -4.545 -6.947 -6.218 1.00 98.62 185 ILE A O 1
ATOM 1567 N N . THR A 1 186 ? -5.294 -8.997 -6.695 1.00 98.25 186 THR A N 1
ATOM 1568 C CA . THR A 1 186 ? -6.671 -8.694 -6.289 1.00 98.25 186 THR A CA 1
ATOM 1569 C C . THR A 1 186 ? -6.804 -8.549 -4.772 1.00 98.25 186 THR A C 1
ATOM 1571 O O . THR A 1 186 ? -6.147 -9.248 -3.999 1.00 98.25 186 THR A O 1
ATOM 1574 N N . HIS A 1 187 ? -7.737 -7.702 -4.323 1.00 98.19 187 HIS A N 1
ATOM 1575 C CA . HIS A 1 187 ? -8.086 -7.589 -2.900 1.00 98.19 187 HIS A CA 1
ATOM 1576 C C . HIS A 1 187 ? -8.518 -8.925 -2.290 1.00 98.19 187 HIS A C 1
ATOM 1578 O O . HIS A 1 187 ? -8.223 -9.194 -1.130 1.00 98.19 187 HIS A O 1
ATOM 1584 N N . HIS A 1 188 ? -9.189 -9.774 -3.072 1.00 97.94 188 HIS A N 1
ATOM 1585 C CA . HIS A 1 188 ? -9.551 -11.119 -2.642 1.00 97.94 188 HIS A CA 1
ATOM 1586 C C . HIS A 1 188 ? -8.305 -11.961 -2.344 1.00 97.94 188 HIS A C 1
ATOM 1588 O O . HIS A 1 188 ? -8.200 -12.511 -1.251 1.00 97.94 188 HIS A O 1
ATOM 1594 N N . SER A 1 189 ? -7.323 -11.973 -3.252 1.00 98.25 189 SER A N 1
ATOM 1595 C CA . SER A 1 189 ? -6.077 -12.715 -3.043 1.00 98.25 189 SER A CA 1
ATOM 1596 C C . SER A 1 189 ? -5.275 -12.194 -1.849 1.00 98.25 189 SER A C 1
ATOM 1598 O O . SER A 1 189 ? -4.702 -13.000 -1.117 1.00 98.25 189 SER A O 1
ATOM 1600 N N . LEU A 1 190 ? -5.234 -10.873 -1.641 1.00 98.50 190 LEU A N 1
ATOM 1601 C CA . LEU A 1 190 ? -4.620 -10.275 -0.452 1.00 98.50 190 LEU A CA 1
ATOM 1602 C C . LEU A 1 190 ? -5.335 -10.750 0.817 1.00 98.50 190 LEU A C 1
ATOM 1604 O O . LEU A 1 190 ? -4.695 -11.270 1.726 1.00 98.50 190 LEU A O 1
ATOM 1608 N N . LYS A 1 191 ? -6.667 -10.636 0.854 1.00 97.94 191 LYS A N 1
ATOM 1609 C CA . LYS A 1 191 ? -7.478 -11.042 2.005 1.00 97.94 191 LYS A CA 1
ATOM 1610 C C . LYS A 1 191 ? -7.220 -12.494 2.396 1.00 97.94 191 LYS A C 1
ATOM 1612 O O . LYS A 1 191 ? -6.991 -12.769 3.568 1.00 97.94 191 LYS A O 1
ATOM 1617 N N . GLU A 1 192 ? -7.281 -13.413 1.435 1.00 97.81 192 GLU A N 1
ATOM 1618 C CA . GLU A 1 192 ? -7.095 -14.843 1.697 1.00 97.81 192 GLU A CA 1
ATOM 1619 C C . GLU A 1 192 ? -5.717 -15.154 2.279 1.00 97.81 192 GLU A C 1
ATOM 1621 O O . GLU A 1 192 ? -5.608 -15.939 3.221 1.00 97.81 192 GLU A O 1
ATOM 1626 N N . PHE A 1 193 ? -4.672 -14.530 1.734 1.00 98.19 193 PHE A N 1
ATOM 1627 C CA . PHE A 1 193 ? -3.301 -14.749 2.175 1.00 98.19 193 PHE A CA 1
ATOM 1628 C C . PHE A 1 193 ? -3.055 -14.180 3.580 1.00 98.19 193 PHE A C 1
ATOM 1630 O O . PHE A 1 193 ? -2.702 -14.928 4.491 1.00 98.19 193 PHE A O 1
ATOM 1637 N N . PHE A 1 194 ? -3.328 -12.891 3.789 1.00 97.50 194 PHE A N 1
ATOM 1638 C CA . PHE A 1 194 ? -3.012 -12.213 5.049 1.00 97.50 194 PHE A CA 1
ATOM 1639 C C . PHE A 1 194 ? -3.931 -12.632 6.207 1.00 97.50 194 PHE A C 1
ATOM 1641 O O . PHE A 1 194 ? -3.485 -12.710 7.349 1.00 97.50 194 PHE A O 1
ATOM 1648 N N . ALA A 1 195 ? -5.194 -12.991 5.942 1.00 95.56 195 ALA A N 1
ATOM 1649 C CA . ALA A 1 195 ? -6.065 -13.547 6.984 1.00 95.56 195 ALA A CA 1
ATOM 1650 C C . ALA A 1 195 ? -5.620 -14.948 7.433 1.00 95.56 195 ALA A C 1
ATOM 1652 O O . ALA A 1 195 ? -5.955 -15.377 8.540 1.00 95.56 195 ALA A O 1
ATOM 1653 N N . LYS A 1 196 ? -4.901 -15.685 6.576 1.00 94.00 196 LYS A N 1
ATOM 1654 C CA . LYS A 1 196 ? -4.295 -16.963 6.946 1.00 94.00 196 LYS A CA 1
ATOM 1655 C C . LYS A 1 196 ? -3.045 -16.746 7.804 1.00 94.00 196 LYS A C 1
ATOM 1657 O O . LYS A 1 196 ? -2.972 -17.370 8.858 1.00 94.00 196 LYS A O 1
ATOM 1662 N N . GLU A 1 197 ? -2.141 -15.845 7.409 1.00 89.94 197 GLU A N 1
ATOM 1663 C CA . GLU A 1 197 ? -0.941 -15.509 8.203 1.00 89.94 197 GLU A CA 1
ATOM 1664 C C . GLU A 1 197 ? -1.313 -15.070 9.632 1.00 89.94 197 GLU A C 1
ATOM 1666 O O . GLU A 1 197 ? -0.825 -15.653 10.596 1.00 89.94 197 GLU A O 1
ATOM 1671 N N . GLN A 1 198 ? -2.287 -14.162 9.789 1.00 85.06 198 GLN A N 1
ATOM 1672 C CA . GLN A 1 198 ? -2.740 -13.690 11.111 1.00 85.06 198 GLN A CA 1
ATOM 1673 C C . GLN A 1 198 ? -3.256 -14.820 12.022 1.00 85.06 198 GLN A C 1
ATOM 1675 O O . GLN A 1 198 ? -3.087 -14.788 13.239 1.00 85.06 198 GLN A O 1
ATOM 1680 N N . LYS A 1 199 ? -3.905 -15.844 11.453 1.00 83.88 199 LYS A N 1
ATOM 1681 C CA . LYS A 1 199 ? -4.386 -17.004 12.224 1.00 83.88 199 LYS A CA 1
ATOM 1682 C C . LYS A 1 199 ? -3.252 -17.925 12.661 1.00 83.88 199 LYS A C 1
ATOM 1684 O O . LYS A 1 199 ? -3.407 -18.622 13.661 1.00 83.88 199 LYS A O 1
ATOM 1689 N N . GLU A 1 200 ? -2.173 -17.995 11.890 1.00 80.81 200 GLU A N 1
ATOM 1690 C CA . GLU A 1 200 ? -1.001 -18.812 12.206 1.00 80.81 200 GLU A CA 1
ATOM 1691 C C . GLU A 1 200 ? -0.152 -18.134 13.291 1.00 80.81 200 GLU A C 1
ATOM 1693 O O . GLU A 1 200 ? 0.221 -18.799 14.254 1.00 80.81 200 GLU A O 1
ATOM 1698 N N . GLU A 1 201 ? 0.023 -16.812 13.225 1.00 76.06 201 GLU A N 1
ATOM 1699 C CA . GLU A 1 201 ? 0.697 -16.008 14.260 1.00 76.06 201 GLU A CA 1
ATOM 1700 C C . GLU A 1 201 ? 0.002 -16.128 15.629 1.00 76.06 201 GLU A C 1
ATOM 1702 O O . GLU A 1 201 ? 0.632 -16.513 16.615 1.00 76.06 201 GLU A O 1
ATOM 1707 N N . ASN A 1 202 ? -1.324 -15.950 15.684 1.00 73.44 202 ASN A N 1
ATOM 1708 C CA . ASN A 1 202 ? -2.089 -16.053 16.938 1.00 73.44 202 ASN A CA 1
ATOM 1709 C C . ASN A 1 202 ? -2.006 -17.446 17.597 1.00 73.44 202 ASN A C 1
ATOM 1711 O O . ASN A 1 202 ? -2.148 -17.578 18.813 1.00 73.44 202 ASN A O 1
ATOM 1715 N N . LYS A 1 203 ? -1.787 -18.509 16.807 1.00 65.25 203 LYS A N 1
ATOM 1716 C CA . LYS A 1 203 ? -1.600 -19.875 17.328 1.00 65.25 203 LYS A CA 1
ATOM 1717 C C . LYS A 1 203 ? -0.217 -20.095 17.936 1.00 65.25 203 LYS A C 1
ATOM 1719 O O . LYS A 1 203 ? -0.083 -20.983 18.774 1.00 65.25 203 LYS A O 1
ATOM 1724 N N . HIS A 1 204 ? 0.789 -19.347 17.490 1.00 59.94 204 HIS A N 1
ATOM 1725 C CA . HIS A 1 204 ? 2.148 -19.429 18.017 1.00 59.94 204 HIS A CA 1
ATOM 1726 C C . HIS A 1 204 ? 2.327 -18.603 19.295 1.00 59.94 204 HIS A C 1
ATOM 1728 O O . HIS A 1 204 ? 3.067 -19.041 20.162 1.00 59.94 204 HIS A O 1
ATOM 1734 N N . GLU A 1 205 ? 1.608 -17.487 19.458 1.00 59.56 205 GLU A N 1
ATOM 1735 C CA . GLU A 1 205 ? 1.636 -16.674 20.692 1.00 59.56 205 GLU A CA 1
ATOM 1736 C C . GLU A 1 205 ? 0.816 -17.273 21.854 1.00 59.56 205 GLU A C 1
ATOM 1738 O O . GLU A 1 205 ? 0.991 -16.881 23.003 1.00 59.56 205 GLU A O 1
ATOM 1743 N N . SER A 1 206 ? -0.080 -18.226 21.572 1.00 55.88 206 SER A N 1
ATOM 1744 C CA . SER A 1 206 ? -0.930 -18.895 22.578 1.00 55.88 206 SER A CA 1
ATOM 1745 C C . SER A 1 206 ? -0.330 -20.202 23.134 1.00 55.88 206 SER A C 1
ATOM 1747 O O . SER A 1 206 ? -1.057 -20.992 23.740 1.00 55.88 206 SER A O 1
ATOM 1749 N N . LYS A 1 207 ? 0.954 -20.474 22.874 1.00 43.59 207 LYS A N 1
ATOM 1750 C CA . LYS A 1 207 ? 1.702 -21.654 23.340 1.00 43.59 207 LYS A CA 1
ATOM 1751 C C . LYS A 1 207 ? 2.923 -21.222 24.133 1.00 43.59 207 LYS A C 1
ATOM 1753 O O . LYS A 1 207 ? 3.233 -21.939 25.106 1.00 43.59 207 LYS A O 1
#

Radius of gyration: 27.69 Å; chains: 1; bounding box: 101×42×44 Å

Secondary structure (DSSP, 8-state):
-HHHHHHHHHHHHHHHHHHHHHHHHHHHHHHHHHHHHHHHHHHHHHHT---HHHHHHHHHHHS-HHHHT--HHHHHHHHHHHHHHHHHHHSS-S--SPEEEETTEEE-HHHHHHTTT-SSSPPPTT---TT---PPPPHHHHHHHHHHHHTTTTS-HHHHHHHHHHSHHHHHH--TTS-GGG-EE-HHHHHHHHHHHHHHHHHHHT-